Protein AF-A0A559ICY7-F1 (afdb_monomer_lite)

Secondary structure (DSSP, 8-state):
--HHHHHHHHHHHHTT-SEEEEEETTEEEEEEEE-HHHHHHHHHHH-GGGGGTT--TTPPPPPTTSPEEEEEETTEEEEES-HHHHHHHHHHSTT------TT-EE-----------TT-SS--EEEGGGTEEEEE-EEETTT--B--EEEESSHHHHHHHHHHHHHTT---EEEPPPHHHHHHHHHHH-

Structure (mmCIF, N/CA/C/O backbone):
data_AF-A0A559ICY7-F1
#
_entry.id   AF-A0A559ICY7-F1
#
loop_
_atom_site.group_PDB
_atom_site.id
_atom_site.type_symbol
_atom_site.label_atom_id
_atom_site.label_alt_id
_atom_site.label_comp_id
_atom_site.label_asym_id
_atom_site.label_entity_id
_atom_site.label_seq_id
_atom_site.pdbx_PDB_ins_code
_atom_site.Cartn_x
_atom_site.Cartn_y
_atom_site.Cartn_z
_atom_site.occupancy
_atom_site.B_iso_or_equiv
_atom_site.auth_seq_id
_atom_site.auth_comp_id
_atom_site.auth_asym_id
_atom_site.auth_atom_id
_atom_site.pdbx_PDB_model_num
ATOM 1 N N . MET A 1 1 ? 2.765 18.931 -20.287 1.00 57.66 1 MET A N 1
ATOM 2 C CA . MET A 1 1 ? 4.023 18.292 -19.822 1.00 57.66 1 MET A CA 1
ATOM 3 C C . MET A 1 1 ? 4.236 16.985 -20.579 1.00 57.66 1 MET A C 1
ATOM 5 O O . MET A 1 1 ? 3.248 16.384 -20.970 1.00 57.66 1 MET A O 1
ATOM 9 N N . ASN A 1 2 ? 5.476 16.576 -20.871 1.00 69.12 2 ASN A N 1
ATOM 10 C CA . ASN A 1 2 ? 5.728 15.379 -21.692 1.00 69.12 2 ASN A CA 1
ATOM 11 C C . ASN A 1 2 ? 5.819 14.093 -20.836 1.00 69.12 2 ASN A C 1
ATOM 13 O O . ASN A 1 2 ? 6.117 14.173 -19.645 1.00 69.12 2 ASN A O 1
ATOM 17 N N . LYS A 1 3 ? 5.608 12.914 -21.453 1.00 66.88 3 LYS A N 1
ATOM 18 C CA . LYS A 1 3 ? 5.648 11.589 -20.787 1.00 66.88 3 LYS A CA 1
ATOM 19 C C . LYS A 1 3 ? 6.905 11.394 -19.931 1.00 66.88 3 LYS A C 1
ATOM 21 O O . LYS A 1 3 ? 6.813 10.905 -18.813 1.00 66.88 3 LYS A O 1
ATOM 26 N N . LYS A 1 4 ? 8.076 11.806 -20.430 1.00 69.81 4 LYS A N 1
ATOM 27 C CA . LYS A 1 4 ? 9.358 11.628 -19.728 1.00 69.81 4 LYS A CA 1
ATOM 28 C C . LYS A 1 4 ? 9.436 12.439 -18.432 1.00 69.81 4 LYS A C 1
ATOM 30 O O . LYS A 1 4 ? 10.008 11.957 -17.462 1.00 69.81 4 LYS A O 1
ATOM 35 N N . THR A 1 5 ? 8.871 13.645 -18.405 1.00 69.00 5 THR A N 1
ATOM 36 C CA . THR A 1 5 ? 8.825 14.472 -17.191 1.00 69.00 5 THR A CA 1
ATOM 37 C C . THR A 1 5 ? 7.929 13.838 -16.127 1.00 69.00 5 THR A C 1
ATOM 39 O O . THR A 1 5 ? 8.349 13.738 -14.982 1.00 69.00 5 THR A O 1
ATOM 42 N N . ILE A 1 6 ? 6.763 13.315 -16.519 1.00 67.06 6 ILE A N 1
ATOM 43 C CA . ILE A 1 6 ? 5.815 12.662 -15.600 1.00 67.06 6 ILE A CA 1
ATOM 44 C C . ILE A 1 6 ? 6.437 11.419 -14.960 1.00 67.06 6 ILE A C 1
ATOM 46 O O . ILE A 1 6 ? 6.444 11.295 -13.742 1.00 67.06 6 ILE A O 1
ATOM 50 N N . VAL A 1 7 ? 7.043 10.542 -15.767 1.00 71.75 7 VAL A N 1
ATOM 51 C CA . VAL A 1 7 ? 7.765 9.357 -15.266 1.00 71.75 7 VAL A CA 1
ATOM 52 C C . VAL A 1 7 ? 8.841 9.751 -14.257 1.00 71.75 7 VAL A C 1
ATOM 54 O O . VAL A 1 7 ? 9.018 9.086 -13.240 1.00 71.75 7 VAL A O 1
ATOM 57 N N . LYS A 1 8 ? 9.586 10.826 -14.535 1.00 72.50 8 LYS A N 1
ATOM 58 C CA . LYS A 1 8 ? 10.641 11.299 -13.639 1.00 72.50 8 LYS A CA 1
ATOM 59 C C . LYS A 1 8 ? 10.068 11.769 -12.301 1.00 72.50 8 LYS A C 1
ATOM 61 O O . LYS A 1 8 ? 10.629 11.427 -11.267 1.00 72.50 8 LYS A O 1
ATOM 66 N N . GLU A 1 9 ? 8.967 12.512 -12.314 1.00 69.75 9 GLU A N 1
ATOM 67 C CA . GLU A 1 9 ? 8.297 12.976 -11.094 1.00 69.75 9 GLU A CA 1
ATOM 68 C C . GLU A 1 9 ? 7.701 11.814 -10.295 1.00 69.75 9 GLU A C 1
ATOM 70 O O . GLU A 1 9 ? 7.952 11.710 -9.098 1.00 69.75 9 GLU A O 1
ATOM 75 N N . MET A 1 10 ? 7.019 10.876 -10.955 1.00 73.12 10 MET A N 1
ATOM 76 C CA . MET A 1 10 ? 6.497 9.673 -10.300 1.00 73.12 10 MET A CA 1
ATOM 77 C C . MET A 1 10 ? 7.617 8.833 -9.685 1.00 73.12 10 MET A C 1
ATOM 79 O O . MET A 1 10 ? 7.468 8.365 -8.566 1.00 73.12 10 MET A O 1
ATOM 83 N N . ASN A 1 11 ? 8.761 8.685 -10.361 1.00 72.12 11 ASN A N 1
ATOM 84 C CA . ASN A 1 11 ? 9.930 8.010 -9.791 1.00 72.12 11 ASN A CA 1
ATOM 85 C C . ASN A 1 11 ? 10.524 8.767 -8.597 1.00 72.12 11 ASN A C 1
ATOM 87 O O . ASN A 1 11 ? 10.950 8.141 -7.631 1.00 72.12 11 ASN A O 1
ATOM 91 N N . MET A 1 12 ? 10.556 10.102 -8.642 1.00 70.31 12 MET A N 1
ATOM 92 C CA . MET A 1 12 ? 11.022 10.915 -7.515 1.00 70.31 12 MET A CA 1
ATOM 93 C C . MET A 1 12 ? 10.111 10.797 -6.293 1.00 70.31 12 MET A C 1
ATOM 95 O O . MET A 1 12 ? 10.619 10.842 -5.179 1.00 70.31 12 MET A O 1
ATOM 99 N N . VAL A 1 13 ? 8.800 10.641 -6.492 1.00 63.94 13 VAL A N 1
ATOM 100 C CA . VAL A 1 13 ? 7.821 10.448 -5.411 1.00 63.94 13 VAL A CA 1
ATOM 101 C C . VAL A 1 13 ? 7.825 8.999 -4.929 1.00 63.94 13 VAL A C 1
ATOM 103 O O . VAL A 1 13 ? 8.014 8.733 -3.751 1.00 63.94 13 VAL A O 1
ATOM 106 N N . LEU A 1 14 ? 7.691 8.029 -5.826 1.00 63.41 14 LEU A N 1
ATOM 107 C CA . LEU A 1 14 ? 7.645 6.625 -5.436 1.00 63.41 14 LEU A CA 1
ATOM 108 C C . LEU A 1 14 ? 8.999 6.120 -4.935 1.00 63.41 14 LEU A C 1
ATOM 110 O O . LEU A 1 14 ? 9.044 5.122 -4.237 1.00 63.41 14 LEU A O 1
ATOM 114 N N . GLY A 1 15 ? 10.120 6.771 -5.253 1.00 63.25 15 GLY A N 1
ATOM 115 C CA . GLY A 1 15 ? 11.428 6.464 -4.663 1.00 63.25 15 GLY A CA 1
ATOM 116 C C . GLY A 1 15 ? 11.372 6.369 -3.127 1.00 63.25 15 GLY A C 1
ATOM 117 O O . GLY A 1 15 ? 11.628 5.286 -2.603 1.00 63.25 15 GLY A O 1
ATOM 118 N N . PRO A 1 16 ? 11.016 7.460 -2.427 1.00 50.94 16 PRO A N 1
ATOM 119 C CA . PRO A 1 16 ? 10.829 7.495 -0.976 1.00 50.94 16 PRO A CA 1
ATOM 120 C C . PRO A 1 16 ? 9.471 6.973 -0.472 1.00 50.94 16 PRO A C 1
ATOM 122 O O . PRO A 1 16 ? 9.402 6.571 0.686 1.00 50.94 16 PRO A O 1
ATOM 125 N N . PHE A 1 17 ? 8.407 6.974 -1.286 1.00 53.97 17 PHE A N 1
ATOM 126 C CA . PHE A 1 17 ? 7.051 6.620 -0.839 1.00 53.97 17 PHE A CA 1
ATOM 127 C C . PHE A 1 17 ? 6.544 5.308 -1.450 1.00 53.97 17 PHE A C 1
ATOM 129 O O . PHE A 1 17 ? 6.694 5.052 -2.644 1.00 53.97 17 PHE A O 1
ATOM 136 N N . ASN A 1 18 ? 5.879 4.484 -0.638 1.00 64.44 18 ASN A N 1
ATOM 137 C CA . ASN A 1 18 ? 5.287 3.224 -1.103 1.00 64.44 18 ASN A CA 1
ATOM 138 C C . ASN A 1 18 ? 3.927 3.408 -1.778 1.00 64.44 18 ASN A C 1
ATOM 140 O O . ASN A 1 18 ? 3.466 2.492 -2.447 1.00 64.44 18 ASN A O 1
ATOM 144 N N . GLN A 1 19 ? 3.288 4.564 -1.621 1.00 70.06 19 GLN A N 1
ATOM 145 C CA . GLN A 1 19 ? 2.004 4.872 -2.232 1.00 70.06 19 GLN A CA 1
ATOM 146 C C . GLN A 1 19 ? 1.937 6.362 -2.548 1.00 70.06 19 GLN A C 1
ATOM 148 O O . GLN A 1 19 ? 2.494 7.180 -1.816 1.00 70.06 19 GLN A O 1
ATOM 153 N N . ALA A 1 20 ? 1.286 6.714 -3.648 1.00 66.69 20 ALA A N 1
ATOM 154 C CA . ALA A 1 20 ? 1.027 8.097 -4.007 1.00 66.69 20 ALA A CA 1
ATOM 155 C C . ALA A 1 20 ? -0.215 8.202 -4.890 1.00 66.69 20 ALA A C 1
ATOM 157 O O . ALA A 1 20 ? -0.418 7.380 -5.787 1.00 66.69 20 ALA A O 1
ATOM 158 N N . SER A 1 21 ? -0.998 9.256 -4.663 1.00 69.12 21 SER A N 1
ATOM 159 C CA . SER A 1 21 ? -2.134 9.610 -5.509 1.00 69.12 21 SER A CA 1
ATOM 160 C C . SER A 1 21 ? -1.760 10.750 -6.447 1.00 69.12 21 SER A C 1
ATOM 162 O O . SER A 1 21 ? -1.262 11.801 -6.034 1.00 69.12 21 SER A O 1
ATOM 164 N N . PHE A 1 22 ? -2.019 10.542 -7.731 1.00 71.38 22 PHE A N 1
ATOM 165 C CA . PHE A 1 22 ? -1.761 11.492 -8.798 1.00 71.38 22 PHE A CA 1
ATOM 166 C C . PHE A 1 22 ? -3.075 11.849 -9.477 1.00 71.38 22 PHE A C 1
ATOM 168 O O . PHE A 1 22 ? -3.846 10.970 -9.849 1.00 71.38 22 PHE A O 1
ATOM 175 N N . ILE A 1 23 ? -3.318 13.138 -9.706 1.00 68.44 23 ILE A N 1
ATOM 176 C CA . ILE A 1 23 ? -4.412 13.563 -10.579 1.00 68.44 23 ILE A CA 1
ATOM 177 C C . ILE A 1 23 ? -3.856 13.678 -11.995 1.00 68.44 23 ILE A C 1
ATOM 179 O O . ILE A 1 23 ? -3.204 14.660 -12.352 1.00 68.44 23 ILE A O 1
ATOM 183 N N . LEU A 1 24 ? -4.116 12.663 -12.813 1.00 66.81 24 LEU A N 1
ATOM 184 C CA . LEU A 1 24 ? -3.727 12.631 -14.216 1.00 66.81 24 LEU A CA 1
ATOM 185 C C . LEU A 1 24 ? -4.966 12.901 -15.066 1.00 66.81 24 LEU A C 1
ATOM 187 O O . LEU A 1 24 ? -5.903 12.110 -15.117 1.00 66.81 24 LEU A O 1
ATOM 191 N N . ASN A 1 25 ? -4.980 14.054 -15.737 1.00 63.91 25 ASN A N 1
ATOM 192 C CA . ASN A 1 25 ? -6.071 14.459 -16.629 1.00 63.91 25 ASN A CA 1
ATOM 193 C C . ASN A 1 25 ? -7.453 14.496 -15.943 1.00 63.91 25 ASN A C 1
ATOM 195 O O . ASN A 1 25 ? -8.459 14.089 -16.520 1.00 63.91 25 ASN A O 1
ATOM 199 N N . GLY A 1 26 ? -7.499 14.966 -14.692 1.00 63.03 26 GLY A N 1
ATOM 200 C CA . GLY A 1 26 ? -8.729 15.028 -13.894 1.00 63.03 26 GLY A CA 1
ATOM 201 C C . GLY A 1 26 ? -9.208 13.675 -13.357 1.00 63.03 26 GLY A C 1
ATOM 202 O O . GLY A 1 26 ? -10.229 13.630 -12.678 1.00 63.03 26 GLY A O 1
ATOM 203 N N . THR A 1 27 ? -8.478 12.592 -13.634 1.00 64.75 27 THR A N 1
ATOM 204 C CA . THR A 1 27 ? -8.694 11.280 -13.020 1.00 64.75 27 THR A CA 1
ATOM 205 C C . THR A 1 27 ? -7.707 11.109 -11.877 1.00 64.75 27 THR A C 1
ATOM 207 O O . THR A 1 27 ? -6.513 11.345 -12.054 1.00 64.75 27 THR A O 1
ATOM 210 N N . GLU A 1 28 ? -8.205 10.727 -10.706 1.00 72.50 28 GLU A N 1
ATOM 211 C CA . GLU A 1 28 ? -7.357 10.337 -9.584 1.00 72.50 28 GLU A CA 1
ATOM 212 C C . GLU A 1 28 ? -6.831 8.919 -9.803 1.00 72.50 28 GLU A C 1
ATOM 214 O O . GLU A 1 28 ? -7.567 8.016 -10.208 1.00 72.50 28 GLU A O 1
ATOM 219 N N . VAL A 1 29 ? -5.532 8.770 -9.578 1.00 74.50 29 VAL A N 1
ATOM 220 C CA . VAL A 1 29 ? -4.763 7.565 -9.845 1.00 74.50 29 VAL A CA 1
ATOM 221 C C . VAL A 1 29 ? -3.961 7.267 -8.610 1.00 74.50 29 VAL A C 1
ATOM 223 O O . VAL A 1 29 ? -3.037 8.005 -8.274 1.00 74.50 29 VAL A O 1
ATOM 226 N N . GLU A 1 30 ? -4.303 6.185 -7.945 1.00 80.06 30 GLU A N 1
ATOM 227 C CA . GLU A 1 30 ? -3.569 5.744 -6.776 1.00 80.06 30 GLU A CA 1
ATOM 228 C C . GLU A 1 30 ? -2.560 4.690 -7.205 1.00 80.06 30 GLU A C 1
ATOM 230 O O . GLU A 1 30 ? -2.920 3.723 -7.866 1.00 80.06 30 GLU A O 1
ATOM 235 N N . ILE A 1 31 ? -1.288 4.881 -6.871 1.00 80.62 31 ILE A N 1
ATOM 236 C CA . ILE A 1 31 ? -0.222 3.954 -7.244 1.00 80.62 31 ILE A CA 1
ATOM 237 C C . ILE A 1 31 ? 0.470 3.495 -5.981 1.00 80.62 31 ILE A C 1
ATOM 239 O O . ILE A 1 31 ? 0.944 4.320 -5.205 1.00 80.62 31 ILE A O 1
ATOM 243 N N . SER A 1 32 ? 0.570 2.183 -5.811 1.00 78.81 32 SER A N 1
ATOM 244 C CA . SER A 1 32 ? 1.262 1.536 -4.702 1.00 78.81 32 SER A CA 1
ATOM 245 C C . SER A 1 32 ? 2.399 0.654 -5.211 1.00 78.81 32 SER A C 1
ATOM 247 O O . SER A 1 32 ? 2.269 -0.018 -6.232 1.00 78.81 32 SER A O 1
ATOM 249 N N . LYS A 1 33 ? 3.533 0.666 -4.509 1.00 77.56 33 LYS A N 1
ATOM 250 C CA . LYS A 1 33 ? 4.639 -0.272 -4.697 1.00 77.56 33 LYS A CA 1
ATOM 251 C C . LYS A 1 33 ? 4.334 -1.554 -3.944 1.00 77.56 33 LYS A C 1
ATOM 253 O O . LYS A 1 33 ? 4.050 -1.513 -2.748 1.00 77.56 33 LYS A O 1
ATOM 258 N N . TRP A 1 34 ? 4.406 -2.672 -4.643 1.00 75.56 34 TRP A N 1
ATOM 259 C CA . TRP A 1 34 ? 4.194 -3.997 -4.091 1.00 75.56 34 TRP A CA 1
ATOM 260 C C . TRP A 1 34 ? 5.515 -4.748 -3.961 1.00 75.56 34 TRP A C 1
ATOM 262 O O . TRP A 1 34 ? 6.445 -4.553 -4.745 1.00 75.56 34 TRP A O 1
ATOM 272 N N . ASN A 1 35 ? 5.582 -5.610 -2.954 1.00 75.69 35 ASN A N 1
ATOM 273 C CA . ASN A 1 35 ? 6.587 -6.656 -2.832 1.00 75.69 35 ASN A CA 1
ATOM 274 C C . ASN A 1 35 ? 6.053 -7.991 -3.388 1.00 75.69 35 ASN A C 1
ATOM 276 O O . ASN A 1 35 ? 4.876 -8.116 -3.733 1.00 75.69 35 ASN A O 1
ATOM 280 N N . GLU A 1 36 ? 6.929 -8.993 -3.457 1.00 73.81 36 GLU A N 1
ATOM 281 C CA . GLU A 1 36 ? 6.603 -10.345 -3.929 1.00 73.81 36 GLU A CA 1
ATOM 282 C C . GLU A 1 36 ? 5.401 -10.946 -3.184 1.00 73.81 36 GLU A C 1
ATOM 284 O O . GLU A 1 36 ? 4.440 -11.378 -3.813 1.00 73.81 36 GLU A O 1
ATOM 289 N N . LEU A 1 37 ? 5.388 -10.869 -1.849 1.00 69.81 37 LEU A N 1
ATOM 290 C CA . LEU A 1 37 ? 4.305 -11.416 -1.027 1.00 69.81 37 LEU A CA 1
ATOM 291 C C . LEU A 1 37 ? 2.940 -10.792 -1.365 1.00 69.81 37 LEU A C 1
ATOM 293 O O . LEU A 1 37 ? 1.936 -11.495 -1.447 1.00 69.81 37 LEU A O 1
ATOM 297 N N . GLN A 1 38 ? 2.889 -9.475 -1.572 1.00 68.94 38 GLN A N 1
ATOM 298 C CA . GLN A 1 38 ? 1.675 -8.758 -1.974 1.00 68.94 38 GLN A CA 1
ATOM 299 C C . GLN A 1 38 ? 1.148 -9.244 -3.325 1.00 68.94 38 GLN A C 1
ATOM 301 O O . GLN A 1 38 ? -0.056 -9.454 -3.485 1.00 68.94 38 GLN A O 1
ATOM 306 N N . TYR A 1 39 ? 2.056 -9.450 -4.276 1.00 73.69 39 TYR A N 1
ATOM 307 C CA . TYR A 1 39 ? 1.729 -9.977 -5.592 1.00 73.69 39 TYR A CA 1
ATOM 308 C C . TYR A 1 39 ? 1.213 -11.423 -5.511 1.00 73.69 39 TYR A C 1
ATOM 310 O O . TYR A 1 39 ? 0.130 -11.714 -6.020 1.00 73.69 39 TYR A O 1
ATOM 318 N N . GLU A 1 40 ? 1.902 -12.307 -4.785 1.00 74.69 40 GLU A N 1
ATOM 319 C CA . GLU A 1 40 ? 1.483 -13.700 -4.579 1.00 74.69 40 GLU A CA 1
ATOM 320 C C . GLU A 1 40 ? 0.119 -13.811 -3.886 1.00 74.69 40 GLU A C 1
ATOM 322 O O . GLU A 1 40 ? -0.735 -14.599 -4.296 1.00 74.69 40 GLU A O 1
ATOM 327 N N . MET A 1 41 ? -0.122 -12.996 -2.853 1.00 69.50 41 MET A N 1
ATOM 328 C CA . MET A 1 41 ? -1.411 -12.953 -2.159 1.00 69.50 41 MET A CA 1
ATOM 329 C C . MET A 1 41 ? -2.546 -12.523 -3.091 1.00 69.50 41 MET A C 1
ATOM 331 O O . MET A 1 41 ? -3.655 -13.053 -2.988 1.00 69.50 41 MET A O 1
ATOM 335 N N . HIS A 1 42 ? -2.284 -11.585 -4.004 1.00 69.31 42 HIS A N 1
ATOM 336 C CA . HIS A 1 42 ? -3.261 -11.171 -5.004 1.00 69.31 42 HIS A CA 1
ATOM 337 C C . HIS A 1 42 ? -3.589 -12.315 -5.971 1.00 69.31 42 HIS A C 1
ATOM 339 O O . HIS A 1 42 ? -4.765 -12.624 -6.167 1.00 69.31 42 HIS A O 1
ATOM 345 N N . LEU A 1 43 ? -2.570 -13.000 -6.499 1.00 67.12 43 LEU A N 1
ATOM 346 C CA . LEU A 1 43 ? -2.757 -14.164 -7.372 1.00 67.12 43 LEU A CA 1
ATOM 347 C C . LEU A 1 43 ? -3.527 -15.288 -6.676 1.00 67.12 43 LEU A C 1
ATOM 349 O O . LEU A 1 43 ? -4.429 -15.878 -7.264 1.00 67.12 43 LEU A O 1
ATOM 353 N N . ALA A 1 44 ? -3.232 -15.555 -5.403 1.00 70.31 44 ALA A N 1
ATOM 354 C CA . ALA A 1 44 ? -3.930 -16.575 -4.628 1.00 70.31 44 ALA A CA 1
ATOM 355 C C . ALA A 1 44 ? -5.412 -16.236 -4.385 1.00 70.31 44 ALA A C 1
ATOM 357 O O . ALA A 1 44 ? -6.248 -17.137 -4.309 1.00 70.31 44 ALA A O 1
ATOM 358 N N . ALA A 1 45 ? -5.742 -14.950 -4.237 1.00 62.47 45 ALA A N 1
ATOM 359 C CA . ALA A 1 45 ? -7.103 -14.497 -3.968 1.00 62.47 45 ALA A CA 1
ATOM 360 C C . ALA A 1 45 ? -7.975 -14.411 -5.230 1.00 62.47 45 ALA A C 1
ATOM 362 O O . ALA A 1 45 ? -9.178 -14.668 -5.150 1.00 62.47 45 ALA A O 1
ATOM 363 N N . TRP A 1 46 ? -7.384 -14.048 -6.370 1.00 59.59 46 TRP A N 1
ATOM 364 C CA . TRP A 1 46 ? -8.126 -13.665 -7.574 1.00 59.59 46 TRP A CA 1
ATOM 365 C C . TRP A 1 46 ? -7.824 -14.531 -8.806 1.00 59.59 46 TRP A C 1
ATOM 367 O O . TRP A 1 46 ? -8.610 -14.525 -9.749 1.00 59.59 46 TRP A O 1
ATOM 377 N N . GLY A 1 47 ? -6.760 -15.334 -8.774 1.00 59.09 47 GLY A N 1
ATOM 378 C CA . GLY A 1 47 ? -6.294 -16.138 -9.904 1.00 59.09 47 GLY A CA 1
ATOM 379 C C . GLY A 1 47 ? -5.409 -15.349 -10.875 1.00 59.09 47 GLY A C 1
ATOM 380 O O . GLY A 1 47 ? -5.406 -14.119 -10.881 1.00 59.09 47 GLY A O 1
ATOM 381 N N . GLU A 1 48 ? -4.651 -16.065 -11.709 1.00 59.75 48 GLU A N 1
ATOM 382 C CA . GLU A 1 48 ? -3.761 -15.462 -12.720 1.00 59.75 48 GLU A CA 1
ATOM 383 C C . GLU A 1 48 ? -4.541 -14.688 -13.800 1.00 59.75 48 GLU A C 1
ATOM 385 O O . GLU A 1 48 ? -4.060 -13.670 -14.296 1.00 59.75 48 GLU A O 1
ATOM 390 N N . ASP A 1 49 ? -5.781 -15.104 -14.079 1.00 50.41 49 ASP A N 1
ATOM 391 C CA . ASP A 1 49 ? -6.671 -14.505 -15.086 1.00 50.41 49 ASP A CA 1
ATOM 392 C C . ASP A 1 49 ? -7.107 -13.065 -14.736 1.00 50.41 49 ASP A C 1
ATOM 394 O O . ASP A 1 49 ? -7.602 -12.325 -15.583 1.00 50.41 49 ASP A O 1
ATOM 398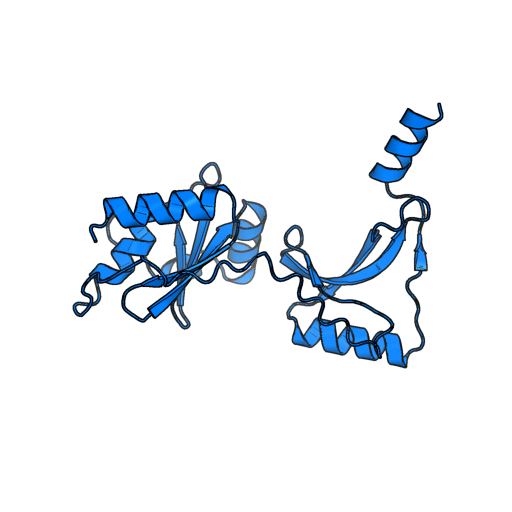 N N . VAL A 1 50 ? -6.925 -12.625 -13.484 1.00 53.31 50 VAL A N 1
ATOM 399 C CA . VAL A 1 50 ? -7.291 -11.267 -13.038 1.00 53.31 50 VAL A CA 1
ATOM 400 C C . VAL A 1 50 ? -6.217 -10.223 -13.376 1.00 53.31 50 VAL A C 1
ATOM 402 O O . VAL A 1 50 ? -6.501 -9.024 -13.386 1.00 53.31 50 VAL A O 1
ATOM 405 N N . LEU A 1 51 ? -5.020 -10.653 -13.790 1.00 52.38 51 LEU A N 1
ATOM 406 C CA . LEU A 1 51 ? -4.003 -9.767 -14.374 1.00 52.38 51 LEU A CA 1
ATOM 407 C C . LEU A 1 51 ? -4.394 -9.224 -15.764 1.00 52.38 51 LEU A C 1
ATOM 409 O O . LEU A 1 51 ? -3.640 -8.451 -16.358 1.00 52.38 51 LEU A O 1
ATOM 413 N N . GLU A 1 52 ? -5.539 -9.638 -16.312 1.00 47.94 52 GLU A N 1
ATOM 414 C CA . GLU A 1 52 ? -5.991 -9.271 -17.657 1.00 47.94 52 GLU A CA 1
ATOM 415 C C . GLU A 1 52 ? -6.866 -8.010 -17.717 1.00 47.94 52 GLU A C 1
ATOM 417 O O . GLU A 1 52 ? -7.204 -7.572 -18.816 1.00 47.94 52 GLU A O 1
ATOM 422 N N . SER A 1 53 ? -7.226 -7.386 -16.585 1.00 46.38 53 SER A N 1
ATOM 423 C CA . SER A 1 53 ? -8.151 -6.237 -16.592 1.00 46.38 53 SER A CA 1
ATOM 424 C C . SER A 1 53 ? -7.648 -5.058 -17.443 1.00 46.38 53 SER A C 1
ATOM 426 O O . SER A 1 53 ? -8.463 -4.391 -18.073 1.00 46.38 53 SER A O 1
ATOM 428 N N . PHE A 1 54 ? -6.327 -4.858 -17.556 1.00 52.69 54 PHE A N 1
ATOM 429 C CA . PHE A 1 54 ? -5.700 -3.979 -18.554 1.00 52.69 54 PHE A CA 1
ATOM 430 C C . PHE A 1 54 ? -4.337 -4.511 -19.001 1.00 52.69 54 PHE A C 1
ATOM 432 O O . PHE A 1 54 ? -3.325 -4.278 -18.339 1.00 52.69 54 PHE A O 1
ATOM 439 N N . GLN A 1 55 ? -4.282 -5.146 -20.173 1.00 52.47 55 GLN A N 1
ATOM 440 C CA . GLN A 1 55 ? -3.025 -5.421 -20.870 1.00 52.47 55 GLN A CA 1
ATOM 441 C C . GLN A 1 55 ? -2.951 -4.623 -22.172 1.00 52.47 55 GLN A C 1
ATOM 443 O O . GLN A 1 55 ? -3.829 -4.709 -23.030 1.00 52.47 55 GLN A O 1
ATOM 448 N N . TYR A 1 56 ? -1.882 -3.841 -22.325 1.00 60.22 56 TYR A N 1
ATOM 449 C CA . TYR A 1 56 ? -1.572 -3.140 -23.570 1.00 60.22 56 TYR A CA 1
ATOM 450 C C . TYR A 1 56 ? -0.510 -3.892 -24.365 1.00 60.22 56 TYR A C 1
ATOM 452 O O . TYR A 1 56 ? 0.341 -4.592 -23.813 1.00 60.22 56 TYR A O 1
ATOM 460 N N . GLU A 1 57 ? -0.514 -3.681 -25.678 1.00 50.25 57 GLU A N 1
ATOM 461 C CA . GLU A 1 57 ? 0.513 -4.201 -26.573 1.00 50.25 57 GLU A CA 1
ATOM 462 C C . GLU A 1 57 ? 1.904 -3.690 -26.137 1.00 50.25 57 GLU A C 1
ATOM 464 O O . GLU A 1 57 ? 2.183 -2.490 -26.167 1.00 50.25 57 GLU A O 1
ATOM 469 N N . GLY A 1 58 ? 2.767 -4.606 -25.682 1.00 55.88 58 GLY A N 1
ATOM 470 C CA . GLY A 1 58 ? 4.118 -4.303 -25.187 1.00 55.88 58 GLY A CA 1
ATOM 471 C C . GLY A 1 58 ? 4.303 -4.378 -23.667 1.00 55.88 58 GLY A C 1
ATOM 472 O O . GLY A 1 58 ? 5.430 -4.211 -23.197 1.00 55.88 58 GLY A O 1
ATOM 473 N N . MET A 1 59 ? 3.245 -4.661 -22.903 1.00 66.12 59 MET A N 1
ATOM 474 C CA . MET A 1 59 ? 3.360 -4.967 -21.479 1.00 66.12 59 MET A CA 1
ATOM 475 C C . MET A 1 59 ? 4.058 -6.321 -21.295 1.00 66.12 59 MET A C 1
ATOM 477 O O . MET A 1 59 ? 3.724 -7.302 -21.960 1.00 66.12 59 MET A O 1
ATOM 481 N N . LYS A 1 60 ? 5.078 -6.360 -20.436 1.00 68.69 60 LYS A N 1
ATOM 482 C CA . LYS A 1 60 ? 5.816 -7.590 -20.131 1.00 68.69 60 LYS A CA 1
ATOM 483 C C . LYS A 1 60 ? 5.145 -8.346 -18.978 1.00 68.69 60 LYS A C 1
ATOM 485 O O . LYS A 1 60 ? 4.453 -7.708 -18.183 1.00 68.69 60 LYS A O 1
ATOM 490 N N . PRO A 1 61 ? 5.380 -9.667 -18.863 1.00 76.31 61 PRO A N 1
ATOM 491 C CA . PRO A 1 61 ? 5.080 -10.404 -17.640 1.00 76.31 61 PRO A CA 1
ATOM 492 C C . PRO A 1 61 ? 5.706 -9.722 -16.421 1.00 76.31 61 PRO A C 1
ATOM 494 O O . PRO A 1 61 ? 6.749 -9.077 -16.557 1.00 76.31 61 PRO A O 1
ATOM 497 N N . ILE A 1 62 ? 5.072 -9.881 -15.259 1.00 78.81 62 ILE A N 1
ATOM 498 C CA . ILE A 1 62 ? 5.595 -9.329 -14.010 1.00 78.81 62 ILE A CA 1
ATOM 499 C C . ILE A 1 62 ? 6.898 -10.037 -13.649 1.00 78.81 62 ILE A C 1
ATOM 501 O O . ILE A 1 62 ? 6.942 -11.263 -13.563 1.00 78.81 62 ILE A O 1
ATOM 505 N N . ASP A 1 63 ? 7.941 -9.245 -13.443 1.00 76.00 63 ASP A N 1
ATOM 506 C CA . ASP A 1 63 ? 9.206 -9.670 -12.868 1.00 76.00 63 ASP A CA 1
ATOM 507 C C . ASP A 1 63 ? 9.201 -9.323 -11.375 1.00 76.00 63 ASP A C 1
ATOM 509 O O . ASP A 1 63 ? 9.049 -8.159 -10.998 1.00 76.00 63 ASP A O 1
ATOM 513 N N . ILE A 1 64 ? 9.317 -10.341 -10.524 1.00 74.06 64 ILE A N 1
ATOM 514 C CA . ILE A 1 64 ? 9.311 -10.182 -9.064 1.00 74.06 64 ILE A CA 1
ATOM 515 C C . ILE A 1 64 ? 10.613 -9.568 -8.535 1.00 74.06 64 ILE A C 1
ATOM 517 O O . ILE A 1 64 ? 10.623 -9.027 -7.430 1.00 74.06 64 ILE A O 1
ATOM 521 N N . ASP A 1 65 ? 11.687 -9.612 -9.331 1.00 70.88 65 ASP A N 1
ATOM 522 C CA . ASP A 1 65 ? 12.976 -9.007 -8.994 1.00 70.88 65 ASP A CA 1
ATOM 523 C C . ASP A 1 65 ? 13.007 -7.498 -9.318 1.00 70.88 65 ASP A C 1
ATOM 525 O O . ASP A 1 65 ? 13.913 -6.773 -8.890 1.00 70.88 65 ASP A O 1
ATOM 529 N N . GLU A 1 66 ? 12.009 -6.996 -10.055 1.00 73.69 66 GLU A N 1
ATOM 530 C CA . GLU A 1 66 ? 11.818 -5.578 -10.356 1.00 73.69 66 GLU A CA 1
ATOM 531 C C . GLU A 1 66 ? 10.723 -4.953 -9.466 1.00 73.69 66 GLU A C 1
ATOM 533 O O . GLU A 1 66 ? 9.836 -5.648 -8.969 1.00 73.69 66 GLU A O 1
ATOM 538 N N . PRO A 1 67 ? 10.721 -3.620 -9.260 1.00 75.06 67 PRO A N 1
ATOM 539 C CA . PRO A 1 67 ? 9.646 -2.957 -8.526 1.00 75.06 67 PRO A CA 1
ATOM 540 C C . PRO A 1 67 ? 8.281 -3.273 -9.138 1.00 75.06 67 PRO A C 1
ATOM 542 O O . PRO A 1 67 ? 8.074 -3.040 -10.326 1.00 75.06 67 PRO A O 1
ATOM 545 N N . ILE A 1 68 ? 7.350 -3.776 -8.333 1.00 80.12 68 ILE A N 1
ATOM 546 C CA . ILE A 1 68 ? 5.976 -4.049 -8.757 1.00 80.12 68 ILE A CA 1
ATOM 547 C C . ILE A 1 68 ? 5.129 -2.835 -8.385 1.00 80.12 68 ILE A C 1
ATOM 549 O O . ILE A 1 68 ? 5.216 -2.323 -7.270 1.00 80.12 68 ILE A O 1
ATOM 553 N N . TYR A 1 69 ? 4.301 -2.361 -9.303 1.00 81.81 69 TYR A N 1
ATOM 554 C CA . TYR A 1 69 ? 3.375 -1.260 -9.088 1.00 81.81 69 TYR A CA 1
ATOM 555 C C . TYR A 1 69 ? 1.950 -1.747 -9.295 1.00 81.81 69 TYR A C 1
ATOM 557 O O . TYR A 1 69 ? 1.652 -2.352 -10.322 1.00 81.81 69 TYR A O 1
ATOM 565 N N . CYS A 1 70 ? 1.064 -1.431 -8.359 1.00 81.44 70 CYS A N 1
ATOM 566 C CA . CYS A 1 70 ? -0.374 -1.553 -8.532 1.00 81.44 70 CYS A CA 1
ATOM 567 C C . CYS A 1 70 ? -0.980 -0.155 -8.634 1.00 81.44 70 CYS A C 1
ATOM 569 O O . CYS A 1 70 ? -0.859 0.646 -7.706 1.00 81.44 70 CYS A O 1
ATOM 571 N N . ALA A 1 71 ? -1.594 0.140 -9.775 1.00 80.12 71 ALA A N 1
ATOM 572 C CA . ALA A 1 71 ? -2.274 1.394 -10.050 1.00 80.12 71 ALA A CA 1
ATOM 573 C C . ALA A 1 71 ? -3.786 1.178 -10.058 1.00 80.12 71 ALA A C 1
ATOM 575 O O . ALA A 1 71 ? -4.267 0.343 -10.817 1.00 80.12 71 ALA A O 1
ATOM 576 N N . LEU A 1 72 ? -4.527 1.937 -9.257 1.00 73.75 72 LEU A N 1
ATOM 577 C CA . LEU A 1 72 ? -5.985 1.979 -9.274 1.00 73.75 72 LEU A CA 1
ATOM 578 C C . LEU A 1 72 ? -6.473 3.182 -10.082 1.00 73.75 72 LEU A C 1
ATOM 580 O O . LEU A 1 72 ? -6.052 4.321 -9.865 1.00 73.75 72 LEU A O 1
ATOM 584 N N . PHE A 1 73 ? -7.422 2.915 -10.976 1.00 72.94 73 PHE A N 1
ATOM 585 C CA . PHE A 1 73 ? -8.135 3.896 -11.782 1.00 72.94 73 PHE A CA 1
ATOM 586 C C . PHE A 1 73 ? -9.634 3.687 -11.572 1.00 72.94 73 PHE A C 1
ATOM 588 O O . PHE A 1 73 ? -10.225 2.751 -12.109 1.00 72.94 73 PHE A O 1
ATOM 595 N N . LYS A 1 74 ? -10.286 4.565 -10.805 1.00 68.81 74 LYS A N 1
ATOM 596 C CA . LYS A 1 74 ? -11.717 4.427 -10.469 1.00 68.81 74 LYS A CA 1
ATOM 597 C C . LYS A 1 74 ? -12.023 3.054 -9.828 1.00 68.81 74 LYS A C 1
ATOM 599 O O . LYS A 1 74 ? -11.749 2.874 -8.650 1.00 68.81 74 LYS A O 1
ATOM 604 N N . SER A 1 75 ? -12.610 2.114 -10.576 1.00 58.47 75 SER A N 1
ATOM 605 C CA . SER A 1 75 ? -12.970 0.754 -10.134 1.00 58.47 75 SER A CA 1
ATOM 606 C C . SER A 1 75 ? -12.105 -0.346 -10.756 1.00 58.47 75 SER A C 1
ATOM 608 O O . SER A 1 75 ? -12.385 -1.526 -10.566 1.00 58.47 75 SER A O 1
ATOM 610 N N . GLU A 1 76 ? -11.099 0.032 -11.534 1.00 63.94 76 GLU A N 1
ATOM 611 C CA . GLU A 1 76 ? -10.209 -0.876 -12.246 1.00 63.94 76 GLU A CA 1
ATOM 612 C C . GLU A 1 76 ? -8.788 -0.707 -11.713 1.00 63.94 76 GLU A C 1
ATOM 614 O O . GLU A 1 76 ? -8.451 0.312 -11.107 1.00 63.94 76 GLU A O 1
ATOM 619 N N . PHE A 1 77 ? -7.947 -1.715 -11.907 1.00 68.81 77 PHE A N 1
ATOM 620 C CA . PHE A 1 77 ? -6.559 -1.655 -11.473 1.00 68.81 77 PHE A CA 1
ATOM 621 C C . PHE A 1 77 ? -5.633 -2.313 -12.491 1.00 68.81 77 PHE A C 1
ATOM 623 O O . PHE A 1 77 ? -6.066 -3.129 -13.300 1.00 68.81 77 PHE A O 1
ATOM 630 N N . MET A 1 78 ? -4.358 -1.946 -12.434 1.00 76.12 78 MET A N 1
ATOM 631 C CA . MET A 1 78 ? -3.275 -2.481 -13.251 1.00 76.12 78 MET A CA 1
ATOM 632 C C . MET A 1 78 ? -2.110 -2.860 -12.349 1.00 76.12 78 MET A C 1
ATOM 634 O O . MET A 1 78 ? -1.694 -2.053 -11.522 1.00 76.12 78 MET A O 1
ATOM 638 N N . ILE A 1 79 ? -1.531 -4.038 -12.573 1.00 78.38 79 ILE A N 1
ATOM 639 C CA . ILE A 1 79 ? -0.274 -4.454 -11.946 1.00 78.38 79 ILE A CA 1
ATOM 640 C C . ILE A 1 79 ? 0.818 -4.452 -13.018 1.00 78.38 79 ILE A C 1
ATOM 642 O O . ILE A 1 79 ? 0.623 -4.999 -14.099 1.00 78.38 79 ILE A O 1
ATOM 646 N N . THR A 1 80 ? 1.953 -3.802 -12.761 1.00 82.81 80 THR A N 1
ATOM 647 C CA . THR A 1 80 ? 3.042 -3.649 -13.738 1.00 82.81 80 THR A CA 1
ATOM 648 C C . THR A 1 80 ? 4.380 -3.374 -13.067 1.00 82.81 80 THR A C 1
ATOM 650 O O . THR A 1 80 ? 4.408 -2.762 -12.009 1.00 82.81 80 THR A O 1
ATOM 653 N N . ASN A 1 81 ? 5.500 -3.714 -13.708 1.00 84.62 81 ASN A N 1
ATOM 654 C CA . ASN A 1 81 ? 6.818 -3.216 -13.293 1.00 84.62 81 ASN A CA 1
ATOM 655 C C . ASN A 1 81 ? 7.182 -1.845 -13.899 1.00 84.62 81 ASN A C 1
ATOM 657 O O . ASN A 1 81 ? 8.257 -1.312 -13.639 1.00 84.62 81 ASN A O 1
ATOM 661 N N . SER A 1 82 ? 6.309 -1.245 -14.726 1.00 83.06 82 SER A N 1
ATOM 662 C CA . SER A 1 82 ? 6.623 -0.026 -15.485 1.00 83.06 82 SER A CA 1
ATOM 663 C C . SER A 1 82 ? 5.619 1.105 -15.255 1.00 83.06 82 SER A C 1
ATOM 665 O O . SER A 1 82 ? 4.467 1.054 -15.690 1.00 83.06 82 SER A O 1
ATOM 667 N N . LEU A 1 83 ? 6.096 2.210 -14.675 1.00 79.19 83 LEU A N 1
ATOM 668 C CA . LEU A 1 83 ? 5.322 3.454 -14.565 1.00 79.19 83 LEU A CA 1
ATOM 669 C C . LEU A 1 83 ? 4.944 4.027 -15.942 1.00 79.19 83 LEU A C 1
ATOM 671 O O . LEU A 1 83 ? 3.928 4.705 -16.093 1.00 79.19 83 LEU A O 1
ATOM 675 N N . GLU A 1 84 ? 5.728 3.743 -16.983 1.00 79.31 84 GLU A N 1
ATOM 676 C CA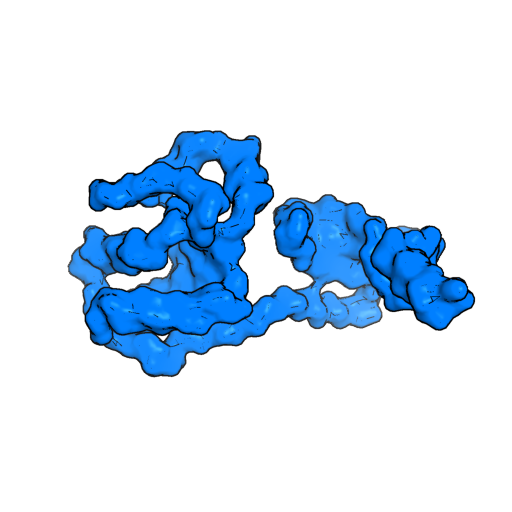 . GLU A 1 84 ? 5.408 4.122 -18.357 1.00 79.31 84 GLU A CA 1
ATOM 677 C C . GLU A 1 84 ? 4.139 3.451 -18.880 1.00 79.31 84 GLU A C 1
ATOM 679 O O . GLU A 1 84 ? 3.454 4.079 -19.697 1.00 79.31 84 GLU A O 1
ATOM 684 N N . CYS A 1 85 ? 3.851 2.222 -18.434 1.00 76.50 85 CYS A N 1
ATOM 685 C CA . CYS A 1 85 ? 2.637 1.483 -18.779 1.00 76.50 85 CYS A CA 1
ATOM 686 C C . CYS A 1 85 ? 1.409 2.133 -18.131 1.00 76.50 85 CYS A C 1
ATOM 688 O O . CYS A 1 85 ? 0.420 2.380 -18.821 1.00 76.50 85 CYS A O 1
ATOM 690 N N . ILE A 1 86 ? 1.523 2.542 -16.861 1.00 76.88 86 ILE A N 1
ATOM 691 C CA . ILE A 1 86 ? 0.490 3.311 -16.143 1.00 76.88 86 ILE A CA 1
ATOM 692 C C . ILE A 1 86 ? 0.154 4.590 -16.918 1.00 76.88 86 ILE A C 1
ATOM 694 O O . ILE A 1 86 ? -1.008 4.883 -17.167 1.00 76.88 86 ILE A O 1
ATOM 698 N N . ILE A 1 87 ? 1.164 5.334 -17.386 1.00 73.88 87 ILE A N 1
ATOM 699 C CA . ILE A 1 87 ? 0.939 6.564 -18.166 1.00 73.88 87 ILE A CA 1
ATOM 700 C C . ILE A 1 87 ? 0.326 6.264 -19.544 1.00 73.88 87 ILE A C 1
ATOM 702 O O . ILE A 1 87 ? -0.480 7.045 -20.049 1.00 73.88 87 ILE A O 1
ATOM 706 N N . GLN A 1 88 ? 0.708 5.153 -20.179 1.00 71.06 88 GLN A N 1
ATOM 707 C CA . GLN A 1 88 ? 0.155 4.736 -21.473 1.00 71.06 88 GLN A CA 1
ATOM 708 C C . GLN A 1 88 ? -1.333 4.400 -21.405 1.00 71.06 88 GLN A C 1
ATOM 710 O O . GLN A 1 88 ? -2.034 4.653 -22.389 1.00 71.06 88 GLN A O 1
ATOM 715 N N . ALA A 1 89 ? -1.818 3.922 -20.259 1.00 67.62 89 ALA A N 1
ATOM 716 C CA . ALA A 1 89 ? -3.238 3.676 -20.050 1.00 67.62 89 ALA A CA 1
ATOM 717 C C . ALA A 1 89 ? -4.094 4.932 -20.271 1.00 67.62 89 ALA A C 1
ATOM 719 O O . ALA A 1 89 ? -5.164 4.879 -20.868 1.00 67.62 89 ALA A O 1
ATOM 720 N N . PHE A 1 90 ? -3.562 6.106 -19.925 1.00 61.97 90 PHE A N 1
ATOM 721 C CA . PHE A 1 90 ? -4.243 7.386 -20.141 1.00 61.97 90 PHE A CA 1
ATOM 722 C C . PHE A 1 90 ? -4.183 7.902 -21.578 1.00 61.97 90 PHE A C 1
ATOM 724 O O . PHE A 1 90 ? -4.848 8.879 -21.899 1.00 61.97 90 PHE A O 1
ATOM 731 N N . HIS A 1 91 ? -3.364 7.313 -22.449 1.00 56.78 91 HIS A N 1
ATOM 732 C CA . HIS A 1 91 ? -3.257 7.746 -23.844 1.00 56.78 91 HIS A CA 1
ATOM 733 C C . HIS A 1 91 ? -4.233 7.022 -24.777 1.00 56.78 91 HIS A C 1
ATOM 735 O O . HIS A 1 91 ? -4.493 7.513 -25.875 1.00 56.78 91 HIS A O 1
ATOM 741 N N . THR A 1 92 ? -4.741 5.857 -24.374 1.00 53.47 92 THR A N 1
ATOM 742 C CA . THR A 1 92 ? -5.627 5.018 -25.196 1.00 53.47 92 THR A CA 1
ATOM 743 C C . THR A 1 92 ? -7.097 5.442 -25.121 1.00 53.47 92 THR A C 1
ATOM 745 O O . THR A 1 92 ? -7.861 5.150 -26.037 1.00 53.47 92 THR A O 1
ATOM 748 N N . GLU A 1 93 ? -7.480 6.238 -24.123 1.00 47.19 93 GLU A N 1
ATOM 749 C CA . GLU A 1 93 ? -8.747 6.972 -24.093 1.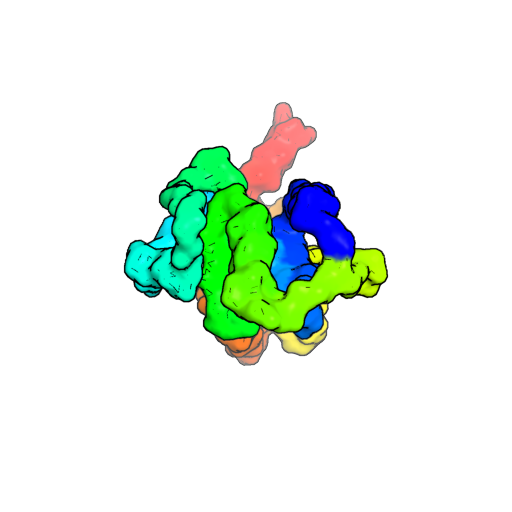00 47.19 93 GLU A CA 1
ATOM 750 C C . GLU A 1 93 ? -8.548 8.367 -24.724 1.00 47.19 93 GLU A C 1
ATOM 752 O O . GLU A 1 93 ? -7.877 9.232 -24.167 1.00 47.19 93 GLU A O 1
ATOM 757 N N . GLY A 1 94 ? -9.095 8.593 -25.922 1.00 37.62 94 GLY A N 1
ATOM 758 C CA . GLY A 1 94 ? -8.818 9.747 -26.799 1.00 37.62 94 GLY A CA 1
ATOM 759 C C . GLY A 1 94 ? -9.235 11.155 -26.330 1.00 37.62 94 GLY A C 1
ATOM 760 O O . GLY A 1 94 ? -9.648 11.954 -27.168 1.00 37.62 94 GLY A O 1
ATOM 761 N N . THR A 1 95 ? -9.121 11.504 -25.045 1.00 36.56 95 THR A N 1
ATOM 762 C CA . THR A 1 95 ? -9.675 12.761 -24.497 1.00 36.56 95 THR A CA 1
ATOM 763 C C . THR A 1 95 ? -8.772 13.516 -23.527 1.00 36.56 95 THR A C 1
ATOM 765 O O . THR A 1 95 ? -9.253 14.386 -22.803 1.00 36.56 95 THR A O 1
ATOM 768 N N . TYR A 1 96 ? -7.472 13.234 -23.483 1.00 37.97 96 TYR A N 1
ATOM 769 C CA . TYR A 1 96 ? -6.655 13.742 -22.385 1.00 37.97 96 TYR A CA 1
ATOM 770 C C . TYR A 1 96 ? -5.457 14.588 -22.833 1.00 37.97 96 TYR A C 1
ATOM 772 O O . TYR A 1 96 ? -4.554 14.131 -23.533 1.00 37.97 96 TYR A O 1
ATOM 780 N N . SER A 1 97 ? -5.460 15.860 -22.415 1.00 31.39 97 SER A N 1
ATOM 781 C CA . SER A 1 97 ? -4.366 16.814 -22.617 1.00 31.39 97 SER A CA 1
ATOM 782 C C . SER A 1 97 ? -3.617 17.056 -21.305 1.00 31.39 97 SER A C 1
ATOM 784 O O . SER A 1 97 ? -4.226 17.443 -20.309 1.00 31.39 97 SER A O 1
ATOM 786 N N . PHE A 1 98 ? -2.293 16.896 -21.321 1.00 38.41 98 PHE A N 1
ATOM 787 C CA . PHE A 1 98 ? -1.439 16.982 -20.132 1.00 38.41 98 PHE A CA 1
ATOM 788 C C . PHE A 1 98 ? -1.166 18.429 -19.706 1.00 38.41 98 PHE A C 1
ATOM 790 O O . PHE A 1 98 ? -0.136 19.016 -20.076 1.00 38.41 98 PHE A O 1
ATOM 797 N N . VAL A 1 99 ? -2.060 18.979 -18.887 1.00 31.69 99 VAL A N 1
ATOM 798 C CA . VAL A 1 99 ? -1.897 20.279 -18.227 1.00 31.69 99 VAL A CA 1
ATOM 799 C C . VAL A 1 99 ? -1.709 20.061 -16.715 1.00 31.69 99 VAL A C 1
ATOM 801 O O . VAL A 1 99 ? -2.672 19.790 -16.016 1.00 31.69 99 VAL A O 1
ATOM 804 N N . GLY A 1 100 ? -0.454 20.184 -16.246 1.00 32.00 100 GLY A N 1
ATOM 805 C CA . GLY A 1 100 ? -0.051 20.430 -14.844 1.00 32.00 100 GLY A CA 1
ATOM 806 C C . GLY A 1 100 ? 0.049 19.239 -13.866 1.00 32.00 100 GLY A C 1
ATOM 807 O O . GLY A 1 100 ? -0.972 18.792 -13.363 1.00 32.00 100 GLY A O 1
ATOM 808 N N . LEU A 1 101 ? 1.278 18.804 -13.513 1.00 36.19 101 LEU A N 1
ATOM 809 C CA . LEU A 1 101 ? 1.591 18.194 -12.189 1.00 36.19 101 LEU A CA 1
ATOM 810 C C . LEU A 1 101 ? 2.040 19.252 -11.170 1.00 36.19 101 LEU A C 1
ATOM 812 O O . LEU A 1 101 ? 2.202 18.954 -9.988 1.00 36.19 101 LEU A O 1
ATOM 816 N N . GLU A 1 102 ? 2.243 20.499 -11.606 1.00 36.09 102 GLU A N 1
ATOM 817 C CA . GLU A 1 102 ? 2.568 21.591 -10.697 1.00 36.09 102 GLU A CA 1
ATOM 818 C C . GLU A 1 102 ? 1.332 21.888 -9.832 1.00 36.09 102 GLU A C 1
ATOM 820 O O . GLU A 1 102 ? 0.411 22.586 -10.259 1.00 36.09 102 GLU A O 1
ATOM 825 N N . ASN A 1 103 ? 1.358 21.351 -8.606 1.00 35.22 103 ASN A N 1
ATOM 826 C CA . ASN A 1 103 ? 0.429 21.564 -7.486 1.00 35.22 103 ASN A CA 1
ATOM 827 C C . ASN A 1 103 ? -0.787 20.617 -7.353 1.00 35.22 103 ASN A C 1
ATOM 829 O O . ASN A 1 103 ? -1.755 20.988 -6.691 1.00 35.22 103 ASN A O 1
ATOM 833 N N . THR A 1 104 ? -0.763 19.402 -7.913 1.00 36.81 104 THR A N 1
ATOM 834 C CA . THR A 1 104 ? -1.907 18.451 -7.859 1.00 36.81 104 THR A CA 1
ATOM 835 C C . THR A 1 104 ? -1.577 17.057 -7.315 1.00 36.81 104 THR A C 1
ATOM 837 O O . THR A 1 104 ? -2.304 16.099 -7.574 1.00 36.81 104 THR A O 1
ATOM 840 N N . TYR A 1 105 ? -0.509 16.920 -6.531 1.00 35.91 105 TYR A N 1
ATOM 841 C CA . TYR A 1 105 ? -0.257 15.711 -5.746 1.00 35.91 105 TYR A CA 1
ATOM 842 C C . TYR A 1 105 ? -0.643 15.969 -4.287 1.00 35.91 105 TYR A C 1
ATOM 844 O O . TYR A 1 105 ? -0.151 16.902 -3.651 1.00 35.91 105 TYR A O 1
ATOM 852 N N . LYS A 1 106 ? -1.537 15.139 -3.746 1.00 36.19 106 LYS A N 1
ATOM 853 C CA . LYS A 1 106 ? -1.694 15.027 -2.298 1.00 36.19 106 LYS A CA 1
ATOM 854 C C . LYS A 1 106 ? -0.624 14.033 -1.868 1.00 36.19 106 LYS A C 1
ATOM 856 O O . LYS A 1 106 ? -0.738 12.846 -2.162 1.00 36.19 106 LYS A O 1
ATOM 861 N N . ILE A 1 107 ? 0.453 14.528 -1.253 1.00 35.84 107 ILE A N 1
ATOM 862 C CA . ILE A 1 107 ? 1.356 13.643 -0.516 1.00 35.84 107 ILE A CA 1
ATOM 863 C C . ILE A 1 107 ? 0.501 13.098 0.617 1.00 35.84 107 ILE A C 1
ATOM 865 O O . ILE A 1 107 ? 0.141 13.829 1.537 1.00 35.84 107 ILE A O 1
ATOM 869 N N . VAL A 1 108 ? 0.092 11.849 0.480 1.00 34.31 108 VAL A N 1
ATOM 870 C CA . VAL A 1 108 ? -0.422 11.095 1.604 1.00 34.31 108 VAL A CA 1
ATOM 871 C C . VAL A 1 108 ? 0.848 10.589 2.273 1.00 34.31 108 VAL A C 1
ATOM 873 O O . VAL A 1 108 ? 1.449 9.620 1.809 1.00 34.31 108 VAL A O 1
ATOM 876 N N . ASP A 1 109 ? 1.320 11.308 3.302 1.00 33.09 109 ASP A N 1
ATOM 877 C CA . ASP A 1 109 ? 2.100 10.629 4.342 1.00 33.09 109 ASP A CA 1
ATOM 878 C C . ASP A 1 109 ? 1.299 9.378 4.688 1.00 33.09 109 ASP A C 1
ATOM 880 O O . ASP A 1 109 ? 0.074 9.515 4.757 1.00 33.09 109 ASP A O 1
ATOM 884 N N . PRO A 1 110 ? 1.922 8.190 4.810 1.00 36.81 110 PRO A N 1
ATOM 885 C CA . PRO A 1 110 ? 1.181 6.969 5.092 1.00 36.81 110 PRO A CA 1
ATOM 886 C C . PRO A 1 110 ? 0.206 7.298 6.211 1.00 36.81 110 PRO A C 1
ATOM 888 O O . PRO A 1 110 ? 0.650 7.645 7.305 1.00 36.81 110 PRO A O 1
ATOM 891 N N . GLU A 1 111 ? -1.095 7.314 5.899 1.00 39.53 111 GLU A N 1
ATOM 892 C CA . GLU A 1 111 ? -2.116 7.548 6.903 1.00 39.53 111 GLU A CA 1
ATOM 893 C C . GLU A 1 111 ? -1.967 6.345 7.834 1.00 39.53 111 GLU A C 1
ATOM 895 O O . GLU A 1 111 ? -2.487 5.255 7.597 1.00 39.53 111 GLU A O 1
ATOM 900 N N . MET A 1 112 ? -1.183 6.520 8.899 1.00 44.38 112 MET A N 1
ATOM 901 C CA . MET A 1 112 ? -1.578 5.962 10.164 1.00 44.38 112 MET A CA 1
ATOM 902 C C . MET A 1 112 ? -2.937 6.604 10.401 1.00 44.38 112 MET A C 1
ATOM 904 O O . MET A 1 112 ? -3.023 7.752 10.826 1.00 44.38 112 MET A O 1
ATOM 908 N N . ASP A 1 113 ? -3.984 5.895 9.978 1.00 45.75 113 ASP A N 1
ATOM 909 C CA . ASP A 1 113 ? -5.363 6.089 10.403 1.00 45.75 113 ASP A CA 1
ATOM 910 C C . ASP A 1 113 ? -5.378 5.913 11.935 1.00 45.75 113 ASP A C 1
ATOM 912 O O . ASP A 1 113 ? -5.880 4.930 12.474 1.00 45.75 113 ASP A O 1
ATOM 916 N N . GLU A 1 114 ? -4.758 6.847 12.654 1.00 45.88 114 GLU A N 1
ATOM 917 C CA . GLU A 1 114 ? -4.945 7.097 14.074 1.00 45.88 114 GLU A CA 1
ATOM 918 C C . GLU A 1 114 ? -6.295 7.806 14.215 1.00 45.88 114 GLU A C 1
ATOM 920 O O . GLU A 1 114 ? -6.402 8.908 14.745 1.00 45.88 114 GLU A O 1
ATOM 925 N N . ASP A 1 115 ? -7.367 7.164 13.743 1.00 48.72 115 ASP A N 1
ATOM 926 C CA . ASP A 1 115 ? -8.668 7.378 14.360 1.00 48.72 115 ASP A CA 1
ATOM 927 C C . ASP A 1 115 ? -8.585 6.689 15.733 1.00 48.72 115 ASP A C 1
ATOM 929 O O . ASP A 1 115 ? -9.143 5.609 15.949 1.00 48.72 115 ASP A O 1
ATOM 933 N N . GLU A 1 116 ? -7.822 7.284 16.658 1.00 53.62 116 GLU A N 1
ATOM 934 C CA . GLU A 1 116 ? -7.947 7.008 18.084 1.00 53.62 116 GLU A CA 1
ATOM 935 C C . GLU A 1 116 ? -9.332 7.512 18.489 1.00 53.62 116 GLU A C 1
ATOM 937 O O . GLU A 1 116 ? -9.507 8.644 18.932 1.00 53.62 116 GLU A O 1
ATOM 942 N N . ASP A 1 117 ? -10.350 6.686 18.256 1.00 64.62 117 ASP A N 1
ATOM 943 C CA . ASP A 1 117 ? -11.644 6.845 18.896 1.00 64.62 117 ASP A CA 1
ATOM 944 C C . ASP A 1 117 ? -11.383 6.655 20.400 1.00 64.62 117 ASP A C 1
ATOM 946 O O . ASP A 1 117 ? -11.089 5.530 20.821 1.00 64.62 117 ASP A O 1
ATOM 950 N N . PRO A 1 118 ? -11.403 7.728 21.216 1.00 62.88 118 PRO A N 1
ATOM 951 C CA . PRO A 1 118 ? -10.951 7.672 22.606 1.00 62.88 118 PRO A CA 1
ATOM 952 C C . PRO A 1 118 ? -11.843 6.774 23.475 1.00 62.88 118 PRO A C 1
ATOM 954 O O . PRO A 1 118 ? -11.523 6.524 24.635 1.00 62.88 118 PRO A O 1
ATOM 957 N N . GLU A 1 119 ? -12.971 6.308 22.931 1.00 74.94 119 GLU A N 1
ATOM 958 C CA . GLU A 1 119 ? -13.882 5.366 23.572 1.00 74.94 119 GLU A CA 1
ATOM 959 C C . GLU A 1 119 ? -13.499 3.892 23.337 1.00 74.94 119 GLU A C 1
ATOM 961 O O . GLU A 1 119 ? -14.087 3.010 23.964 1.00 74.94 119 GLU A O 1
ATOM 966 N N . LEU A 1 120 ? -12.521 3.594 22.470 1.00 80.19 120 LEU A N 1
ATOM 967 C CA . LEU A 1 120 ? -12.064 2.229 22.196 1.00 80.19 120 LEU A CA 1
ATOM 968 C C . LEU A 1 120 ? -10.834 1.854 23.028 1.00 80.19 120 LEU A C 1
ATOM 970 O O . LEU A 1 120 ? -9.811 2.530 23.007 1.00 80.19 120 LEU A O 1
ATOM 974 N N . ASN A 1 121 ? -10.894 0.688 23.677 1.00 83.12 121 ASN A N 1
ATOM 975 C CA . ASN A 1 121 ? -9.750 0.115 24.399 1.00 83.12 121 ASN A CA 1
ATOM 976 C C . ASN A 1 121 ? -8.708 -0.512 23.459 1.00 83.12 121 ASN A C 1
ATOM 978 O O . ASN A 1 121 ? 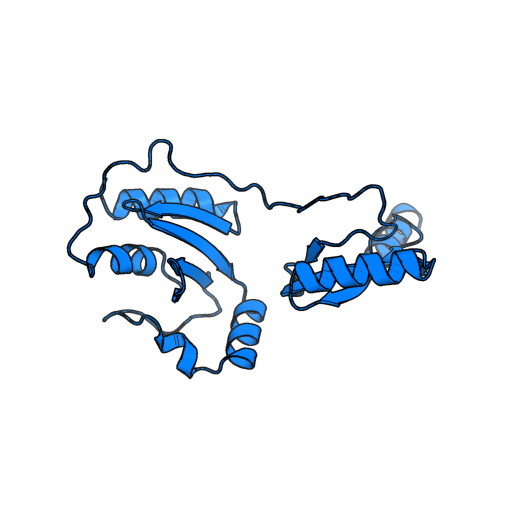-7.596 -0.829 23.879 1.00 83.12 121 ASN A O 1
ATOM 982 N N . PHE A 1 122 ? -9.080 -0.736 22.197 1.00 87.69 122 PHE A N 1
ATOM 983 C CA . PHE A 1 122 ? -8.239 -1.369 21.190 1.00 87.69 122 PHE A CA 1
ATOM 984 C C . PHE A 1 122 ? -8.068 -0.446 19.993 1.00 87.69 122 PHE A C 1
ATOM 986 O O . PHE A 1 122 ? -9.039 -0.117 19.309 1.00 87.69 122 PHE A O 1
ATOM 993 N N . ILE A 1 123 ? -6.816 -0.106 19.696 1.00 86.56 123 ILE A N 1
ATOM 994 C CA . ILE A 1 123 ? -6.472 0.524 18.424 1.00 86.56 123 ILE A CA 1
ATOM 995 C C . ILE A 1 123 ? -6.621 -0.488 17.282 1.00 86.56 123 ILE A C 1
ATOM 997 O O . ILE A 1 123 ? -6.551 -1.700 17.491 1.00 86.56 123 ILE A O 1
ATOM 1001 N N . TYR A 1 124 ? -6.792 -0.012 16.056 1.00 84.88 124 TYR A N 1
ATOM 1002 C CA . TYR A 1 124 ? -6.749 -0.852 14.864 1.00 84.88 124 TYR A CA 1
ATOM 1003 C C . TYR A 1 124 ? -6.093 -0.082 13.727 1.00 84.88 124 TYR A C 1
ATOM 1005 O O . TYR A 1 124 ? -6.326 1.108 13.564 1.00 84.88 124 TYR A O 1
ATOM 1013 N N . TYR A 1 125 ? -5.255 -0.751 12.943 1.00 76.44 125 TYR A N 1
ATOM 1014 C CA . TYR A 1 125 ? -4.498 -0.104 11.873 1.00 76.44 125 TYR A CA 1
ATOM 1015 C C . TYR A 1 125 ? -4.147 -1.104 10.776 1.00 76.44 125 TYR A C 1
ATOM 1017 O O . TYR A 1 125 ? -4.229 -2.318 10.967 1.00 76.44 125 TYR A O 1
ATOM 1025 N N . TYR A 1 126 ? -3.766 -0.614 9.602 1.00 73.12 126 TYR A N 1
ATOM 1026 C CA . TYR A 1 126 ? -3.347 -1.484 8.511 1.00 73.12 126 TYR A CA 1
ATOM 1027 C C . TYR A 1 126 ? -1.877 -1.892 8.671 1.00 73.12 126 TYR A C 1
ATOM 1029 O O . TYR A 1 126 ? -0.993 -1.038 8.747 1.00 73.12 126 TYR A O 1
ATOM 1037 N N . ARG A 1 127 ? -1.589 -3.201 8.708 1.00 67.31 127 ARG A N 1
ATOM 1038 C CA . ARG A 1 127 ? -0.211 -3.718 8.666 1.00 67.31 127 ARG A CA 1
ATOM 1039 C C . ARG A 1 127 ? 0.160 -4.128 7.253 1.00 67.31 127 ARG A C 1
ATOM 1041 O O . ARG A 1 127 ? -0.331 -5.127 6.730 1.00 67.31 127 ARG A O 1
ATOM 1048 N N . PHE A 1 128 ? 1.089 -3.380 6.670 1.00 50.69 128 PHE A N 1
ATOM 1049 C CA . PHE A 1 128 ? 1.553 -3.580 5.298 1.00 50.69 128 PHE A CA 1
ATOM 1050 C C . PHE A 1 128 ? 2.265 -4.917 5.083 1.00 50.69 128 PHE A C 1
ATOM 1052 O O . PHE A 1 128 ? 2.025 -5.580 4.082 1.00 50.69 128 PHE A O 1
ATOM 1059 N N . ASP A 1 129 ? 3.075 -5.363 6.042 1.00 57.06 129 ASP A N 1
ATOM 1060 C CA . ASP A 1 129 ? 3.771 -6.654 5.977 1.00 57.06 129 ASP A CA 1
ATOM 1061 C C . ASP A 1 129 ? 2.817 -7.860 6.044 1.00 57.06 129 ASP A C 1
ATOM 1063 O O . ASP A 1 129 ? 3.188 -8.969 5.674 1.00 57.06 129 ASP A O 1
ATOM 1067 N N . GLN A 1 130 ? 1.578 -7.645 6.497 1.00 59.03 130 GLN A N 1
ATOM 1068 C CA . GLN A 1 130 ? 0.549 -8.680 6.618 1.00 59.03 130 GLN A CA 1
ATOM 1069 C C . GLN A 1 130 ? -0.640 -8.471 5.675 1.00 59.03 130 GLN A C 1
ATOM 1071 O O . GLN A 1 130 ? -1.580 -9.267 5.732 1.00 59.03 130 GLN A O 1
ATOM 1076 N N . CYS A 1 131 ? -0.629 -7.404 4.869 1.00 60.22 131 CYS A N 1
ATOM 1077 C CA . CYS A 1 131 ? -1.704 -7.010 3.950 1.00 60.22 131 CYS A CA 1
ATOM 1078 C C . CYS A 1 131 ? -3.108 -7.129 4.556 1.00 60.22 131 CYS A C 1
ATOM 1080 O O . CYS A 1 131 ? -4.035 -7.663 3.946 1.00 60.22 131 CYS A O 1
ATOM 1082 N N . SER A 1 132 ? -3.249 -6.711 5.812 1.00 69.81 132 SER A N 1
ATOM 1083 C CA . SER A 1 132 ? -4.496 -6.842 6.555 1.00 69.81 132 SER A CA 1
ATOM 1084 C C . SER A 1 132 ? -4.657 -5.709 7.549 1.00 69.81 132 SER A C 1
ATOM 1086 O O . SER A 1 132 ? -3.687 -5.148 8.063 1.00 69.81 132 SER A O 1
ATOM 1088 N N . TRP A 1 133 ? -5.916 -5.387 7.830 1.00 82.62 133 TRP A N 1
ATOM 1089 C CA . TRP A 1 133 ? -6.243 -4.578 8.990 1.00 82.62 133 TRP A CA 1
ATOM 1090 C C . TRP A 1 133 ? -6.013 -5.421 10.231 1.00 82.62 133 TRP A C 1
ATOM 1092 O O . TRP A 1 133 ? -6.448 -6.569 10.281 1.00 82.62 133 TRP A O 1
ATOM 1102 N N . VAL A 1 134 ? -5.322 -4.876 11.219 1.00 84.56 134 VAL A N 1
ATOM 1103 C CA . VAL A 1 134 ? -4.976 -5.608 12.427 1.00 84.56 134 VAL A CA 1
ATOM 1104 C C . VAL A 1 134 ? -5.423 -4.877 13.675 1.00 84.56 134 VAL A C 1
ATOM 1106 O O . VAL A 1 134 ? -5.458 -3.649 13.722 1.00 84.56 134 VAL A O 1
ATOM 1109 N N . ILE A 1 135 ? -5.730 -5.665 14.697 1.00 91.75 135 ILE A N 1
ATOM 1110 C CA . ILE A 1 135 ? -5.968 -5.199 16.059 1.00 91.75 135 ILE A CA 1
ATOM 1111 C C . ILE A 1 135 ? -4.881 -5.825 16.923 1.00 91.75 135 ILE A C 1
ATOM 1113 O O . ILE A 1 135 ? -4.858 -7.057 17.027 1.00 91.75 135 ILE A O 1
ATOM 1117 N N . PRO A 1 136 ? -3.960 -5.043 17.503 1.00 91.00 136 PRO A N 1
ATOM 1118 C CA . PRO A 1 136 ? -2.988 -5.586 18.425 1.00 91.00 136 PRO A CA 1
ATOM 1119 C C . PRO A 1 136 ? -3.681 -6.071 19.700 1.00 91.00 136 PRO A C 1
ATOM 1121 O O . PRO A 1 136 ? -4.466 -5.355 20.316 1.00 91.00 136 PRO A O 1
ATOM 1124 N N . THR A 1 137 ? -3.373 -7.295 20.106 1.00 91.56 137 THR A N 1
ATOM 1125 C CA . THR A 1 137 ? -3.883 -7.909 21.342 1.00 91.56 137 THR A CA 1
ATOM 1126 C C . THR A 1 137 ? -2.784 -8.217 22.347 1.00 91.56 137 THR A C 1
ATOM 1128 O O . THR A 1 137 ? -3.091 -8.530 23.493 1.00 91.56 137 THR A O 1
ATOM 1131 N N . GLY A 1 138 ? -1.520 -8.116 21.931 1.00 90.38 138 GLY A N 1
ATOM 1132 C CA . GLY A 1 138 ? -0.351 -8.378 22.762 1.00 90.38 138 GLY A CA 1
ATOM 1133 C C . GLY A 1 138 ? 0.622 -7.204 22.759 1.00 90.38 138 GLY A C 1
ATOM 1134 O O . GLY A 1 138 ? 0.879 -6.610 21.709 1.00 90.38 138 GLY A O 1
ATOM 1135 N N . LEU A 1 139 ? 1.181 -6.897 23.929 1.00 90.94 139 LEU A N 1
ATOM 1136 C CA . LEU A 1 139 ? 2.228 -5.901 24.145 1.00 90.94 139 LEU A CA 1
ATOM 1137 C C . LEU A 1 139 ? 3.477 -6.548 24.746 1.00 90.94 139 LEU A C 1
ATOM 1139 O O . LEU A 1 139 ? 3.438 -7.168 25.810 1.00 90.94 139 LEU A O 1
ATOM 1143 N N . CYS A 1 140 ? 4.617 -6.343 24.096 1.00 89.88 140 CYS A N 1
ATOM 1144 C CA . CYS A 1 140 ? 5.930 -6.740 24.586 1.00 89.88 140 CYS A CA 1
ATOM 1145 C C . CYS A 1 140 ? 6.227 -6.071 25.936 1.00 89.88 140 CYS A C 1
ATOM 1147 O O . CYS A 1 140 ? 6.236 -4.846 26.043 1.00 89.88 140 CYS A O 1
ATOM 1149 N N . LYS A 1 141 ? 6.569 -6.872 26.951 1.00 89.50 141 LYS A N 1
ATOM 1150 C CA . LYS A 1 141 ? 6.890 -6.381 28.305 1.00 89.50 141 LYS A CA 1
ATOM 1151 C C . LYS A 1 141 ? 8.119 -5.478 28.420 1.00 89.50 141 LYS A C 1
ATOM 1153 O O . LYS A 1 141 ? 8.253 -4.815 29.441 1.00 89.50 141 LYS A O 1
ATOM 1158 N N . LEU A 1 142 ? 9.024 -5.484 27.438 1.00 86.06 142 LEU A N 1
ATOM 1159 C CA . LEU A 1 142 ? 10.230 -4.649 27.486 1.00 86.06 142 LEU A CA 1
ATOM 1160 C C . LEU A 1 142 ? 9.960 -3.244 26.946 1.00 86.06 142 LEU A C 1
ATOM 1162 O O . LEU A 1 142 ? 10.035 -2.284 27.702 1.00 86.06 142 LEU A O 1
ATOM 1166 N N . ASN A 1 143 ? 9.593 -3.135 25.665 1.00 82.62 143 ASN A N 1
ATOM 1167 C CA . ASN A 1 143 ? 9.469 -1.839 24.982 1.00 82.62 143 ASN A CA 1
ATOM 1168 C C . ASN A 1 143 ? 8.042 -1.511 24.516 1.00 82.62 143 ASN A C 1
ATOM 1170 O O . ASN A 1 143 ? 7.860 -0.569 23.754 1.00 82.62 143 ASN A O 1
ATOM 1174 N N . GLY A 1 144 ? 7.026 -2.288 24.910 1.00 81.69 144 GLY A N 1
ATOM 1175 C CA . GLY A 1 144 ? 5.639 -2.016 24.516 1.00 81.69 144 GLY A CA 1
ATOM 1176 C C . GLY A 1 144 ? 5.369 -2.191 23.018 1.00 81.69 144 GLY A C 1
ATOM 1177 O O 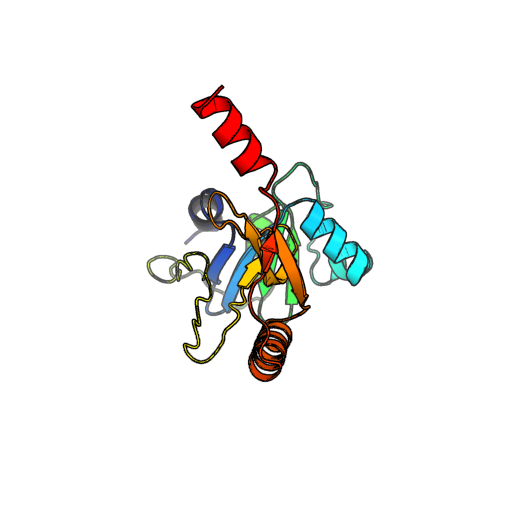. GLY A 1 144 ? 4.406 -1.646 22.496 1.00 81.69 144 GLY A O 1
ATOM 1178 N N . CYS A 1 145 ? 6.209 -2.936 22.295 1.00 84.75 145 CYS A N 1
ATOM 1179 C CA . CYS A 1 145 ? 5.939 -3.278 20.901 1.00 84.75 145 CYS A CA 1
ATOM 1180 C C . CYS A 1 145 ? 4.724 -4.204 20.805 1.00 84.75 145 CYS A C 1
ATOM 1182 O O . CYS A 1 145 ? 4.615 -5.143 21.593 1.00 84.75 145 CYS A O 1
ATOM 1184 N N . TYR A 1 146 ? 3.869 -4.017 19.805 1.00 87.06 146 TYR A N 1
ATOM 1185 C CA . TYR A 1 146 ? 2.778 -4.953 19.551 1.00 87.06 146 TYR A CA 1
ATOM 1186 C C . TYR A 1 146 ? 3.302 -6.304 19.043 1.00 87.06 146 TYR A C 1
ATOM 1188 O O . TYR A 1 146 ? 4.144 -6.355 18.142 1.00 87.06 146 TYR A O 1
ATOM 1196 N N . THR A 1 147 ? 2.818 -7.399 19.625 1.00 84.12 147 THR A N 1
ATOM 1197 C CA . THR A 1 147 ? 3.329 -8.764 19.392 1.00 84.12 147 THR A CA 1
ATOM 1198 C C . THR A 1 147 ? 2.293 -9.696 18.779 1.00 84.12 147 THR A C 1
ATOM 1200 O O . THR A 1 147 ? 2.629 -10.441 17.859 1.00 84.12 147 THR A O 1
ATOM 1203 N N . ASP A 1 148 ? 1.042 -9.600 19.225 1.00 87.81 148 ASP A N 1
ATOM 1204 C CA . ASP A 1 148 ? -0.070 -10.430 18.763 1.00 87.81 148 ASP A CA 1
ATOM 1205 C C . ASP A 1 148 ? -1.127 -9.581 18.059 1.00 87.81 148 ASP A C 1
ATOM 1207 O O . ASP A 1 148 ? -1.378 -8.445 18.462 1.00 87.81 148 ASP A O 1
ATOM 1211 N N . PHE A 1 149 ? -1.742 -10.130 17.006 1.00 90.38 149 PHE A N 1
ATOM 1212 C CA . PHE A 1 149 ? -2.634 -9.386 16.115 1.00 90.38 149 PHE A CA 1
ATOM 1213 C C . PHE A 1 149 ? -3.849 -10.212 15.688 1.00 90.38 149 PHE A C 1
ATOM 1215 O O . PHE A 1 149 ? -3.705 -11.327 15.182 1.00 90.38 149 PHE A O 1
ATOM 1222 N N . ILE A 1 150 ? -5.043 -9.627 15.787 1.00 92.06 150 ILE A N 1
ATOM 1223 C CA . ILE A 1 150 ? -6.244 -10.130 15.112 1.00 92.06 150 ILE A CA 1
ATOM 1224 C C . ILE A 1 150 ? -6.289 -9.529 13.710 1.00 92.06 150 ILE A C 1
ATOM 1226 O O . ILE A 1 150 ? -6.367 -8.312 13.570 1.00 92.06 150 ILE A O 1
ATOM 1230 N N . LYS A 1 151 ? -6.274 -10.376 12.678 1.00 89.06 151 LYS A N 1
ATOM 1231 C CA . LYS A 1 151 ? -6.357 -9.952 11.273 1.00 89.06 151 LYS A CA 1
ATOM 1232 C C . LYS A 1 151 ? -7.807 -9.808 10.819 1.00 89.06 151 LYS A C 1
ATOM 1234 O O . LYS A 1 151 ? -8.625 -10.692 11.056 1.00 89.06 151 LYS A O 1
ATOM 1239 N N . CYS A 1 152 ? -8.080 -8.733 10.099 1.00 79.00 152 CYS A N 1
ATOM 1240 C CA . CYS A 1 152 ? -9.365 -8.364 9.526 1.00 79.00 152 CYS A CA 1
ATOM 1241 C C . CYS A 1 152 ? -9.177 -8.044 8.035 1.00 79.00 152 CYS A C 1
ATOM 1243 O O . CYS A 1 152 ? -8.131 -7.541 7.613 1.00 79.00 152 CYS A O 1
ATOM 1245 N N . LYS A 1 153 ? -10.195 -8.320 7.218 1.00 71.56 153 LYS A N 1
ATOM 1246 C CA . LYS A 1 153 ? -10.142 -8.147 5.757 1.00 71.56 153 LYS A CA 1
ATOM 1247 C C . LYS A 1 153 ? -10.416 -6.710 5.315 1.00 71.56 153 LYS A C 1
ATOM 1249 O O . LYS A 1 153 ? -10.137 -6.362 4.175 1.00 71.56 153 LYS A O 1
ATOM 1254 N N . SER A 1 154 ? -10.986 -5.878 6.186 1.00 69.12 154 SER A N 1
ATOM 1255 C CA . SER A 1 154 ? -11.339 -4.487 5.880 1.00 69.12 154 SER A CA 1
ATOM 1256 C C . SER A 1 154 ? -11.286 -3.588 7.120 1.00 69.12 154 SER A C 1
ATOM 1258 O O . SER A 1 154 ? -11.415 -4.081 8.244 1.00 69.12 154 SER A O 1
ATOM 1260 N N . LYS A 1 155 ? -11.180 -2.264 6.913 1.00 77.00 155 LYS A N 1
ATOM 1261 C CA . LYS A 1 155 ? -11.240 -1.249 7.987 1.00 77.00 155 LYS A CA 1
ATOM 1262 C C . LYS A 1 155 ? -12.528 -1.376 8.800 1.00 77.00 155 LYS A C 1
ATOM 1264 O O . LYS A 1 155 ? -12.499 -1.350 10.024 1.00 77.00 155 LYS A O 1
ATOM 1269 N N . ALA A 1 156 ? -13.659 -1.578 8.120 1.00 78.75 156 ALA A N 1
ATOM 1270 C CA . ALA A 1 156 ? -14.964 -1.726 8.760 1.00 78.75 156 ALA A CA 1
ATOM 1271 C C . ALA A 1 156 ? -15.038 -2.964 9.672 1.00 78.75 156 ALA A C 1
ATOM 1273 O O . ALA A 1 156 ? -15.614 -2.896 10.757 1.00 78.75 156 ALA A O 1
ATOM 1274 N N . GLU A 1 157 ? -14.437 -4.081 9.252 1.00 81.56 157 GLU A N 1
ATOM 1275 C CA . GLU A 1 157 ? -14.348 -5.297 10.065 1.00 81.56 157 GLU A CA 1
ATOM 1276 C C . GLU A 1 157 ? -13.447 -5.090 11.286 1.00 81.56 157 GLU A C 1
ATOM 1278 O O . GLU A 1 157 ? -13.844 -5.450 12.391 1.00 81.56 157 GLU A O 1
ATOM 1283 N N . ALA A 1 158 ? -12.289 -4.447 11.111 1.00 85.75 158 ALA A N 1
ATOM 1284 C CA . ALA A 1 158 ? -11.379 -4.139 12.211 1.00 85.75 158 ALA A CA 1
ATOM 1285 C C . ALA A 1 158 ? -12.010 -3.191 13.236 1.00 85.75 158 ALA A C 1
ATOM 1287 O O . ALA A 1 158 ? -11.991 -3.481 14.428 1.00 85.75 158 ALA A O 1
ATOM 1288 N N . ARG A 1 159 ? -12.678 -2.125 12.782 1.00 87.69 159 ARG A N 1
ATOM 1289 C CA . ARG A 1 159 ? -13.421 -1.215 13.663 1.00 87.69 159 ARG A CA 1
ATOM 1290 C C . ARG A 1 159 ? -14.508 -1.948 14.442 1.00 87.69 159 ARG A C 1
ATOM 1292 O O . ARG A 1 159 ? -14.596 -1.813 15.658 1.00 87.69 159 ARG A O 1
ATOM 1299 N N . LYS A 1 160 ? -15.334 -2.746 13.753 1.00 89.88 160 LYS A N 1
ATOM 1300 C CA . LYS A 1 160 ? -16.380 -3.545 14.405 1.00 89.88 160 LYS A CA 1
ATOM 1301 C C . LYS A 1 160 ? -15.773 -4.469 15.459 1.00 89.88 160 LYS A C 1
ATOM 1303 O O . LYS A 1 160 ? -16.311 -4.586 16.553 1.00 89.88 160 LYS A O 1
ATOM 1308 N N . LYS A 1 161 ? -14.643 -5.097 15.140 1.00 93.31 161 LYS A N 1
ATOM 1309 C CA . LYS A 1 161 ? -13.993 -6.037 16.042 1.00 93.31 161 LYS A CA 1
ATOM 1310 C C . LYS A 1 161 ? -13.341 -5.348 17.246 1.00 93.31 161 LYS A C 1
ATOM 1312 O O . LYS A 1 161 ? -13.413 -5.891 18.342 1.00 93.31 161 LYS A O 1
ATOM 1317 N N . ALA A 1 162 ? -12.787 -4.149 17.080 1.00 90.56 162 ALA A N 1
ATOM 1318 C CA . ALA A 1 162 ? -12.275 -3.331 18.181 1.00 90.56 162 ALA A CA 1
ATOM 1319 C C . ALA A 1 162 ? -13.394 -2.902 19.151 1.00 90.56 162 ALA A C 1
ATOM 1321 O O . ALA A 1 162 ? -13.208 -2.968 20.368 1.00 90.56 162 ALA A O 1
ATOM 1322 N N . ILE A 1 163 ? -14.574 -2.546 18.6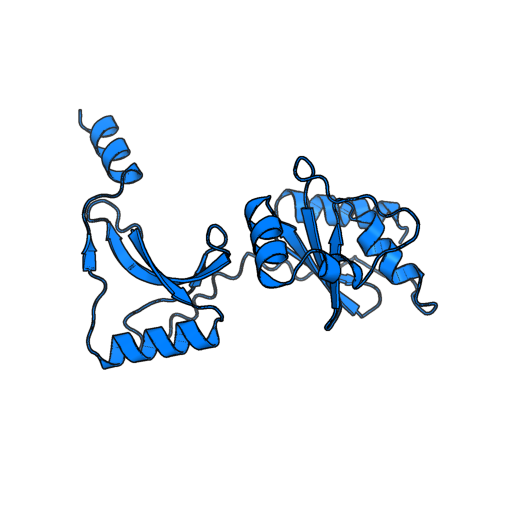23 1.00 91.25 163 ILE A N 1
ATOM 1323 C CA . ILE A 1 163 ? -15.780 -2.274 19.425 1.00 91.25 163 ILE A CA 1
ATOM 1324 C C . ILE A 1 163 ? -16.192 -3.523 20.209 1.00 91.25 163 ILE A C 1
ATOM 1326 O O . ILE A 1 163 ? -16.322 -3.444 21.425 1.00 91.25 163 ILE A O 1
ATOM 1330 N N . GLU A 1 164 ? -16.319 -4.683 19.549 1.00 93.88 164 GLU A N 1
ATOM 1331 C CA . GLU A 1 164 ? -16.682 -5.948 20.214 1.00 93.88 164 GLU A CA 1
ATOM 1332 C C . GLU A 1 164 ? -15.738 -6.268 21.386 1.00 93.88 164 GLU A C 1
ATOM 1334 O O . GLU A 1 164 ? -16.190 -6.601 22.476 1.00 93.88 164 GLU A O 1
ATOM 1339 N N . LEU A 1 165 ? -14.421 -6.132 21.191 1.00 93.06 165 LEU A N 1
ATOM 1340 C CA . LEU A 1 165 ? -13.435 -6.402 22.244 1.00 93.06 165 LEU A CA 1
ATOM 1341 C C . LEU A 1 165 ? -13.524 -5.402 23.407 1.00 93.06 165 LEU A C 1
ATOM 1343 O O . LEU A 1 165 ? -13.342 -5.787 24.562 1.00 93.06 165 LEU A O 1
ATOM 1347 N N . THR A 1 166 ? -13.817 -4.136 23.103 1.00 90.75 166 THR A N 1
ATOM 1348 C CA . THR A 1 166 ? -14.014 -3.080 24.106 1.00 90.75 166 THR A CA 1
ATOM 1349 C C . THR A 1 166 ? -15.282 -3.337 24.925 1.00 90.75 166 THR A C 1
ATOM 1351 O O . THR A 1 166 ? -15.241 -3.289 26.152 1.00 90.75 166 THR A O 1
ATOM 1354 N N . GLU A 1 167 ? -16.392 -3.688 24.270 1.00 91.75 167 GLU A N 1
ATOM 1355 C CA . GLU A 1 167 ? -17.663 -4.038 24.920 1.00 91.75 167 GLU A CA 1
ATOM 1356 C C . GLU A 1 167 ? -17.558 -5.320 25.763 1.00 91.75 167 GLU A C 1
ATOM 1358 O O . GLU A 1 167 ? -18.190 -5.428 26.814 1.00 91.75 167 GLU A O 1
ATOM 1363 N N . GLU A 1 168 ? -16.726 -6.279 25.343 1.00 92.50 168 GLU A N 1
ATOM 1364 C CA . GLU A 1 168 ? -16.391 -7.484 26.115 1.00 92.50 168 GLU A CA 1
ATOM 1365 C C . GLU A 1 168 ? -15.521 -7.190 27.355 1.00 92.50 168 GLU A C 1
ATOM 1367 O O . GLU A 1 168 ? -15.305 -8.089 28.171 1.00 92.50 168 GLU A O 1
ATOM 1372 N N . GLY A 1 169 ? -15.019 -5.960 27.512 1.00 89.50 169 GLY A N 1
ATOM 1373 C CA . GLY A 1 169 ? -14.139 -5.570 28.614 1.00 89.50 169 GLY A CA 1
ATOM 1374 C C . GLY A 1 169 ? -12.753 -6.211 28.535 1.00 89.50 169 GLY A C 1
ATOM 1375 O O . GLY A 1 169 ? -12.116 -6.424 29.566 1.00 89.50 169 GLY A O 1
ATOM 1376 N N . LYS A 1 170 ? -12.299 -6.572 27.329 1.00 90.69 170 LYS A N 1
ATOM 1377 C CA . LYS A 1 170 ? -10.941 -7.081 27.126 1.00 90.69 170 LYS A CA 1
ATOM 1378 C C . LYS A 1 170 ? -9.931 -5.940 27.186 1.00 90.69 170 LYS A C 1
ATOM 1380 O O . LYS A 1 170 ? -10.245 -4.788 26.897 1.00 90.69 170 LYS A O 1
ATOM 1385 N N . GLU A 1 171 ? -8.701 -6.301 27.521 1.00 88.88 171 GLU A N 1
ATOM 1386 C CA . GLU A 1 171 ? -7.548 -5.405 27.529 1.00 88.88 171 GLU A CA 1
ATOM 1387 C C . GLU A 1 171 ? -6.419 -6.020 26.696 1.00 88.88 171 GLU A C 1
ATOM 1389 O O . GLU A 1 171 ? -6.403 -7.228 26.442 1.00 88.88 171 GLU A O 1
ATOM 1394 N N . VAL A 1 172 ? -5.477 -5.187 26.257 1.00 87.88 172 VAL A N 1
ATOM 1395 C CA . VAL A 1 172 ? -4.276 -5.652 25.558 1.00 87.88 172 VAL A CA 1
ATOM 1396 C C . VAL A 1 172 ? -3.370 -6.375 26.557 1.00 87.88 172 VAL A C 1
ATOM 1398 O O . VAL A 1 172 ? -2.948 -5.803 27.563 1.00 87.88 172 VAL A O 1
ATOM 1401 N N . GLU A 1 173 ? -3.062 -7.643 26.294 1.00 89.44 173 GLU A N 1
ATOM 1402 C CA . GLU A 1 173 ? -2.312 -8.477 27.230 1.00 89.44 173 GLU A CA 1
ATOM 1403 C C . GLU A 1 173 ? -0.807 -8.210 27.143 1.00 89.44 173 GLU A C 1
ATOM 1405 O O . GLU A 1 173 ? -0.231 -8.055 26.067 1.00 89.44 173 GLU A O 1
ATOM 1410 N N . GLN A 1 174 ? -0.120 -8.213 28.285 1.00 89.06 174 GLN A N 1
ATOM 1411 C CA . GLN A 1 174 ? 1.339 -8.158 28.284 1.00 89.06 174 GLN A CA 1
ATOM 1412 C C . GLN A 1 174 ? 1.941 -9.534 27.970 1.00 89.06 174 GLN A C 1
ATOM 1414 O O . GLN A 1 174 ? 1.906 -10.447 28.802 1.00 89.06 174 GLN A O 1
ATOM 1419 N N . SER A 1 175 ? 2.575 -9.661 26.808 1.00 84.38 175 SER A N 1
ATOM 1420 C CA . SER A 1 175 ? 3.209 -10.888 26.329 1.00 84.38 175 SER A CA 1
ATOM 1421 C C . SER A 1 175 ? 4.676 -11.005 26.769 1.00 84.38 175 SER A C 1
ATOM 1423 O O . SER A 1 175 ? 5.273 -10.090 27.343 1.00 84.38 175 SER A O 1
ATOM 1425 N N . ALA A 1 176 ? 5.300 -12.148 26.476 1.00 84.75 176 ALA A N 1
ATOM 1426 C CA . ALA A 1 176 ? 6.750 -12.294 26.605 1.00 84.75 176 ALA A CA 1
ATOM 1427 C C . ALA A 1 176 ? 7.501 -11.257 25.734 1.00 84.75 176 ALA A C 1
ATOM 1429 O O . ALA A 1 176 ? 6.928 -10.751 24.760 1.00 84.75 176 ALA A O 1
ATOM 1430 N N . PRO A 1 177 ? 8.768 -10.929 26.066 1.00 86.12 177 PRO A N 1
ATOM 1431 C CA . PRO A 1 177 ? 9.597 -10.068 25.233 1.00 86.12 177 PRO A CA 1
ATOM 1432 C C . PRO A 1 177 ? 9.683 -10.587 23.799 1.00 86.12 177 PRO A C 1
ATOM 1434 O O . PRO A 1 177 ? 9.947 -11.771 23.581 1.00 86.12 177 PRO A O 1
ATOM 1437 N N . CYS A 1 178 ? 9.479 -9.708 22.818 1.00 84.94 178 CYS A N 1
ATOM 1438 C CA . CYS A 1 178 ? 9.666 -10.095 21.426 1.00 84.94 178 CYS A CA 1
ATOM 1439 C C . CYS A 1 178 ? 11.159 -10.358 21.138 1.00 84.94 178 CYS A C 1
ATOM 1441 O O . CYS A 1 178 ? 12.020 -9.810 21.836 1.00 84.94 178 CYS A O 1
ATOM 1443 N N . PRO A 1 179 ? 11.494 -11.159 20.109 1.00 82.94 179 PRO A N 1
ATOM 1444 C CA . PRO A 1 179 ? 12.883 -11.495 19.796 1.00 82.94 179 PRO A CA 1
ATOM 1445 C C . PRO A 1 179 ? 13.785 -10.273 19.593 1.00 82.94 179 PRO A C 1
ATOM 1447 O O . PRO A 1 179 ? 14.932 -10.299 20.022 1.00 82.94 179 PRO A O 1
ATOM 1450 N N . SER A 1 180 ? 13.255 -9.194 19.002 1.00 83.69 180 SER A N 1
ATOM 1451 C CA . SER A 1 180 ? 14.001 -7.942 18.818 1.00 83.69 180 SER A CA 1
ATOM 1452 C C . SER A 1 180 ? 14.365 -7.316 20.161 1.00 83.69 180 SER A C 1
ATOM 1454 O O . SER A 1 180 ? 15.541 -7.201 20.476 1.00 83.69 180 SER A O 1
ATOM 1456 N N . CYS A 1 181 ? 13.372 -7.011 21.004 1.00 86.06 181 CYS A N 1
ATOM 1457 C CA . CYS A 1 181 ? 13.629 -6.376 22.298 1.00 86.06 181 CYS A CA 1
ATOM 1458 C C . CYS A 1 181 ? 14.449 -7.263 23.238 1.00 86.06 181 CYS A C 1
ATOM 1460 O O . CYS A 1 181 ? 15.219 -6.755 24.043 1.00 86.06 181 CYS A O 1
ATOM 1462 N N . CYS A 1 182 ? 14.281 -8.585 23.154 1.00 87.38 182 CYS A N 1
ATOM 1463 C CA . CYS A 1 182 ? 15.091 -9.529 23.915 1.00 87.38 182 CYS A CA 1
ATOM 1464 C C . CYS A 1 182 ? 16.566 -9.458 23.491 1.00 87.38 182 CYS A C 1
ATOM 1466 O O . CYS A 1 182 ? 17.442 -9.379 24.347 1.00 87.38 182 CYS A O 1
ATOM 1468 N N . ASN A 1 183 ? 16.842 -9.429 22.183 1.00 86.88 183 ASN A N 1
ATOM 1469 C CA . ASN A 1 183 ? 18.203 -9.303 21.665 1.00 86.88 183 ASN A CA 1
ATOM 1470 C C . ASN A 1 183 ? 18.835 -7.958 22.026 1.00 86.88 183 ASN A C 1
ATOM 1472 O O . ASN A 1 183 ? 19.983 -7.946 22.462 1.00 86.88 183 ASN A O 1
ATOM 1476 N N . ASP A 1 184 ? 18.093 -6.859 21.895 1.00 84.00 184 ASP A N 1
ATOM 1477 C CA . ASP A 1 184 ? 18.586 -5.521 22.237 1.00 84.00 184 ASP A CA 1
ATOM 1478 C C . ASP A 1 184 ? 18.946 -5.444 23.729 1.00 84.00 184 ASP A C 1
ATOM 1480 O O . ASP A 1 184 ? 20.051 -5.047 24.090 1.00 84.00 184 ASP A O 1
ATOM 1484 N N . TYR A 1 185 ? 18.060 -5.946 24.598 1.00 85.38 185 TYR A N 1
ATOM 1485 C CA . TYR A 1 185 ? 18.305 -6.018 26.039 1.00 85.38 185 TYR A CA 1
ATOM 1486 C C . TYR A 1 185 ? 19.537 -6.869 26.377 1.00 85.38 185 TYR A C 1
ATOM 1488 O O . TYR A 1 185 ? 20.346 -6.498 27.224 1.00 85.38 185 TYR A O 1
ATOM 1496 N N . MET A 1 186 ? 19.711 -8.008 25.703 1.00 84.81 186 MET A N 1
ATOM 1497 C CA . MET A 1 186 ? 20.884 -8.860 25.905 1.00 84.81 186 MET A CA 1
ATOM 1498 C C . MET A 1 186 ? 22.174 -8.194 25.408 1.00 84.81 186 MET A C 1
ATOM 1500 O O . MET A 1 186 ? 23.206 -8.384 26.030 1.00 84.81 186 MET A O 1
ATOM 1504 N N . GLN A 1 187 ? 22.143 -7.409 24.328 1.00 81.50 187 GLN A N 1
ATOM 1505 C CA . GLN A 1 187 ? 23.329 -6.702 23.824 1.00 81.50 187 GLN A CA 1
ATOM 1506 C C . GLN A 1 187 ? 23.718 -5.491 24.676 1.00 81.50 187 GLN A C 1
ATOM 1508 O O . GLN A 1 187 ? 24.892 -5.139 24.745 1.00 81.50 187 GLN A O 1
ATOM 1513 N N . GLU A 1 188 ? 22.742 -4.835 25.298 1.00 78.12 188 GLU A N 1
ATOM 1514 C CA . GLU A 1 188 ? 22.979 -3.636 26.101 1.00 78.12 188 GLU A CA 1
ATOM 1515 C C . GLU A 1 188 ? 23.414 -3.968 27.540 1.00 78.12 188 GLU A C 1
ATOM 1517 O O . GLU A 1 188 ? 24.114 -3.176 28.175 1.00 78.12 188 GLU A O 1
ATOM 1522 N N . TYR A 1 189 ? 23.045 -5.151 28.049 1.00 69.00 189 TYR A N 1
ATOM 1523 C CA . TYR A 1 189 ? 23.228 -5.514 29.459 1.00 69.00 189 TYR A CA 1
ATOM 1524 C C . TYR A 1 189 ? 23.973 -6.839 29.726 1.00 69.00 189 TYR A C 1
ATOM 1526 O O . TYR A 1 189 ? 24.138 -7.185 30.900 1.00 69.00 189 TYR A O 1
ATOM 1534 N N . CYS A 1 190 ? 24.440 -7.574 28.706 1.00 56.06 190 CYS A N 1
ATOM 1535 C CA . CYS A 1 190 ? 25.322 -8.749 28.856 1.00 56.06 190 CYS A CA 1
ATOM 1536 C C . CYS A 1 190 ? 26.651 -8.566 28.113 1.00 56.06 190 CYS A C 1
ATOM 1538 O O . CYS A 1 190 ? 27.676 -9.030 28.665 1.00 56.06 190 CYS A O 1
#

Sequence (190 aa):
MNKKTIVKEMNMVLGPFNQASFILNGTEVEISKWNELQYEMHLAAWGEDVLESFQYEGMKPIDIDEPIYCALFKSEFMITNSLECIIQAFHTEGTYSFVGLENTYKIVDPEMDEDEDPELNFIYYYRFDQCSWVIPTGLCKLNGCYTDFIKCKSKAEARKKAIELTEEGKEVEQSAPCPSCCNDYMQEYC

Organism: NCBI:txid3020863

Radius of gyration: 20.8 Å; chains: 1; bounding box: 43×38×56 Å

Foldseek 3Di:
DDLVVVQVVVCVLVVPDQWWWFCFQNWIKIKGWDAPVRVVVCCVVPNPCLQVQDDDDPADPDDNVATWMWMDTPPHIHIGSDPSVVVVVVVVPPDGDGDDPPPGIDPPPPPPVPPPPVLFLWDWGQDPVVRFIWTQQEAEPQPRDGDDIDGDHDPVRRVVVRVVCVVVVHHRYYDYHDPVSVVVCVVVPD

pLDDT: mean 70.17, std 16.37, range [31.39, 93.88]